Protein AF-A0A8X6MHF0-F1 (afdb_monomer_lite)

pLDDT: mean 84.24, std 14.75, range [38.81, 98.62]

Radius of gyration: 26.61 Å; chains: 1; bounding box: 59×70×70 Å

Secondary structure (DSSP, 8-state):
-EEESS-TT-STT-GGGTTGGG-SB--TT-TT-STTHHHH-BTTBGGGS-TTBTTTTT------SS--S-TT--S------SS--SSSTT--TT-EEEEE-TT--TTT-SEEEEEE----P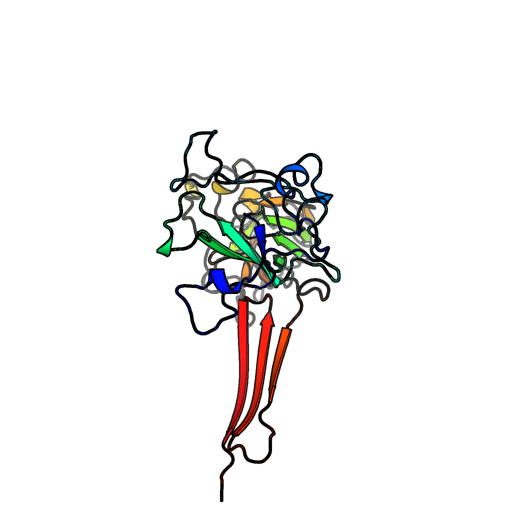PEEEEE---B--TT-----EEEEEEEESSTTSPEEEEEEEE--TTTEEEEEEESS---TTSSSTTSHHHH-SB--TT---GGGPPPTTTS-GGGS-TTBHHHHH---TT-SSEEEEEEEETT--SSSTT--TTSEEEEEESGGG-EEEEEE-EE---TTT---EEEEEE---TT-SEEEEEEEEEETTTEEEEEEEEEE----

Sequence (324 aa):
WDVHDFEPGRDFYNWTKRCESTGDQFNPFGVGAGRQYERHCNPENPLRCAAGDLTGKGSRINISAKKSNDKKIRNKVFYTDVQLPLSGPDKILGKGLVIHDDFAPPHRGDRLACAGIRIRHPVKASVGGWLSGPAIESNVSGVIYFSQESAFDVTEGKVELSGLAGLAGGYHVHNLWVPIDKEFPCTDDSVSGHFNPYHVNVSLGPAPGVGSNDQYEAGDLSGKHGMLDGQDVYRMPDFRDVNLPLHGPHSVVGRSVVVHKKARNFRWTCATIQPDHREDGVRKVIGLASFHKQGIAVEGFIRLVSTNGLSLASKQQITRRNTK

InterPro domains:
  IPR001424 Superoxide dismutase, copper/zinc binding domain [PF00080] (140-266)
  IPR036423 Superoxide dismutase-like, copper/zinc binding domain superfamily [G3DSA:2.60.40.200] (1-125)
  IPR036423 Superoxide dismutase-like, copper/zinc binding domain superfamily [G3DSA:2.60.40.200] (133-285)
  IPR036423 Superoxide dismutase-like, copper/zinc binding domain superfamily [SSF49329] (13-118)
  IPR036423 Superoxide dismutase-like, copper/zinc binding domain superfamily [SSF49329] (136-273)
  IPR053257 Cu-only superoxide dismutase [PTHR20910] (2-277)

Structure (mmCIF, N/CA/C/O backbone):
data_AF-A0A8X6MHF0-F1
#
_entry.id   AF-A0A8X6MHF0-F1
#
loop_
_atom_site.group_PDB
_atom_site.id
_atom_site.type_symbol
_atom_site.label_atom_id
_atom_site.label_alt_id
_atom_site.label_comp_id
_atom_site.label_asym_id
_atom_site.label_entity_id
_atom_site.label_seq_id
_atom_site.pdbx_PDB_ins_code
_atom_site.Cartn_x
_atom_site.Cartn_y
_atom_site.Cartn_z
_atom_site.occupancy
_atom_site.B_iso_or_equiv
_atom_site.auth_seq_id
_atom_site.auth_comp_id
_atom_site.auth_asym_id
_atom_site.auth_atom_id
_atom_site.pdbx_PDB_model_num
ATOM 1 N N . TRP A 1 1 ? 19.798 1.110 -19.395 1.00 92.38 1 TRP A N 1
ATOM 2 C CA . TRP A 1 1 ? 18.536 0.524 -18.913 1.00 92.38 1 TRP A CA 1
ATOM 3 C C . TRP A 1 1 ? 17.455 0.784 -19.941 1.00 92.38 1 TRP A C 1
ATOM 5 O O . TRP A 1 1 ? 17.412 1.875 -20.509 1.00 92.38 1 TRP A O 1
ATOM 15 N N . ASP A 1 2 ? 16.659 -0.237 -20.222 1.00 93.81 2 ASP A N 1
ATOM 16 C CA . ASP A 1 2 ? 15.710 -0.283 -21.333 1.00 93.81 2 ASP A CA 1
ATOM 17 C C . ASP A 1 2 ? 14.659 -1.393 -21.152 1.00 93.81 2 ASP A C 1
ATOM 19 O O . ASP A 1 2 ? 14.770 -2.267 -20.289 1.00 93.81 2 ASP A O 1
ATOM 23 N N . VAL A 1 3 ? 13.595 -1.327 -21.951 1.00 95.94 3 VAL A N 1
ATOM 24 C CA . VAL A 1 3 ? 12.547 -2.350 -22.035 1.00 95.94 3 VAL A CA 1
ATOM 25 C C . VAL A 1 3 ? 12.830 -3.272 -23.215 1.00 95.94 3 VAL A C 1
ATOM 27 O O . VAL A 1 3 ? 13.130 -2.815 -24.314 1.00 95.94 3 VAL A O 1
ATOM 30 N N . HIS A 1 4 ? 12.680 -4.569 -22.990 1.00 95.56 4 HIS A N 1
ATOM 31 C CA . HIS A 1 4 ? 12.900 -5.658 -23.931 1.00 95.56 4 HIS A CA 1
ATOM 32 C C . HIS A 1 4 ? 11.604 -6.412 -24.230 1.00 95.56 4 HIS A C 1
ATOM 34 O O . HIS A 1 4 ? 10.646 -6.346 -23.464 1.00 95.56 4 HIS A O 1
ATOM 40 N N . ASP A 1 5 ? 11.561 -7.160 -25.327 1.00 94.00 5 ASP A N 1
ATOM 41 C CA . ASP A 1 5 ? 10.312 -7.710 -25.856 1.00 94.00 5 ASP A CA 1
ATOM 42 C C . ASP A 1 5 ? 9.580 -8.728 -24.982 1.00 94.00 5 ASP A C 1
ATOM 44 O O . ASP A 1 5 ? 8.348 -8.810 -25.060 1.00 94.00 5 ASP A O 1
ATOM 48 N N . PHE A 1 6 ? 10.307 -9.473 -24.151 1.00 91.81 6 PHE A N 1
ATOM 49 C CA . PHE A 1 6 ? 9.773 -10.590 -23.376 1.00 91.81 6 PHE A CA 1
ATOM 50 C C . PHE A 1 6 ? 10.083 -10.472 -21.879 1.00 91.81 6 PHE A C 1
ATOM 52 O O . PHE A 1 6 ? 11.080 -9.875 -21.471 1.00 91.81 6 PHE A O 1
ATOM 59 N N . GLU A 1 7 ? 9.238 -11.079 -21.038 1.00 89.62 7 GLU A N 1
ATOM 60 C CA . GLU A 1 7 ? 9.554 -11.257 -19.616 1.00 89.62 7 GLU A CA 1
ATOM 61 C C . GLU A 1 7 ? 10.793 -12.156 -19.419 1.00 89.62 7 GLU A C 1
ATOM 63 O O . GLU A 1 7 ? 10.978 -13.131 -20.154 1.00 89.62 7 GLU A O 1
ATOM 68 N N . PRO A 1 8 ? 11.615 -11.882 -18.390 1.00 87.19 8 PRO A N 1
ATOM 69 C CA . PRO A 1 8 ? 12.784 -12.700 -18.083 1.00 87.19 8 PRO A CA 1
ATOM 70 C C . PRO A 1 8 ? 12.400 -14.104 -17.604 1.00 87.19 8 PRO A C 1
ATOM 72 O O . PRO A 1 8 ? 11.486 -14.268 -16.791 1.00 87.19 8 PRO A O 1
ATOM 75 N N . GLY A 1 9 ? 13.173 -15.110 -18.018 1.00 77.44 9 GLY A N 1
ATOM 76 C CA . GLY A 1 9 ? 12.961 -16.515 -17.648 1.00 77.44 9 GLY A CA 1
ATOM 77 C C . GLY A 1 9 ? 11.901 -17.235 -18.486 1.00 77.44 9 GLY A C 1
ATOM 78 O O . GLY A 1 9 ? 11.334 -18.229 -18.034 1.00 77.44 9 GLY A O 1
ATOM 79 N N . ARG A 1 10 ? 11.614 -16.741 -19.698 1.00 71.44 10 ARG A N 1
ATOM 80 C CA . ARG A 1 10 ? 10.779 -17.454 -20.681 1.00 71.44 10 ARG A CA 1
ATOM 81 C C . ARG A 1 10 ? 11.450 -18.746 -21.165 1.00 71.44 10 ARG A C 1
ATOM 83 O O . ARG A 1 10 ? 10.768 -19.699 -21.539 1.00 71.44 10 ARG A O 1
ATOM 90 N N . ASP A 1 11 ? 12.777 -18.788 -21.126 1.00 64.94 11 ASP A N 1
ATOM 91 C CA . ASP A 1 11 ? 13.595 -19.972 -21.340 1.00 64.94 11 ASP A CA 1
ATOM 92 C C . ASP A 1 11 ? 13.708 -20.779 -20.038 1.00 64.94 11 ASP A C 1
ATOM 94 O O . ASP A 1 11 ? 14.582 -20.582 -19.200 1.00 64.94 11 ASP A O 1
ATOM 98 N N . PHE A 1 12 ? 12.803 -21.737 -19.863 1.00 56.62 12 PHE A N 1
ATOM 99 C CA . PHE A 1 12 ? 12.678 -22.550 -18.644 1.00 56.62 12 PHE A CA 1
ATOM 100 C C . PHE A 1 12 ? 13.956 -23.319 -18.219 1.00 56.62 12 PHE A C 1
ATOM 102 O O . PHE A 1 12 ? 13.981 -23.918 -17.146 1.00 56.62 12 PHE A O 1
ATOM 109 N N . TYR A 1 13 ? 15.009 -23.327 -19.045 1.00 56.25 13 TYR A N 1
ATOM 110 C CA . TYR A 1 13 ? 16.169 -24.212 -18.932 1.00 56.25 13 TYR A CA 1
ATOM 111 C C . TYR A 1 13 ? 17.486 -23.523 -18.552 1.00 56.25 13 TYR A C 1
ATOM 113 O O . TYR A 1 13 ? 18.465 -24.228 -18.312 1.00 56.25 13 TYR A O 1
ATOM 121 N N . ASN A 1 14 ? 17.546 -22.186 -18.465 1.00 66.75 14 ASN A N 1
ATOM 122 C CA . ASN A 1 14 ? 18.810 -21.498 -18.196 1.00 66.75 14 ASN A CA 1
ATOM 123 C C . ASN A 1 14 ? 18.719 -20.409 -17.115 1.00 66.75 14 ASN A C 1
ATOM 125 O O . ASN A 1 14 ? 18.606 -19.214 -17.382 1.00 66.75 14 ASN A O 1
ATOM 129 N N . TRP A 1 15 ? 18.837 -20.827 -15.855 1.00 61.91 15 TRP A N 1
ATOM 130 C CA . TRP A 1 15 ? 18.819 -19.913 -14.710 1.00 61.91 15 TRP A CA 1
ATOM 131 C C . TRP A 1 15 ? 20.044 -18.984 -14.644 1.00 61.91 15 TRP A C 1
ATOM 133 O O . TRP A 1 15 ? 19.945 -17.922 -14.029 1.00 61.91 15 TRP A O 1
ATOM 143 N N . THR A 1 16 ? 21.167 -19.329 -15.290 1.00 69.38 16 THR A N 1
ATOM 144 C CA . THR A 1 16 ? 22.367 -18.473 -15.336 1.00 69.38 16 THR A CA 1
ATOM 145 C C . THR A 1 16 ? 22.278 -17.382 -16.405 1.00 69.38 16 THR A C 1
ATOM 147 O O . THR A 1 16 ? 22.936 -16.356 -16.267 1.00 69.38 16 THR A O 1
ATOM 150 N N . LYS A 1 17 ? 21.420 -17.548 -17.422 1.00 76.19 17 LYS A N 1
ATOM 151 C CA . LYS A 1 17 ? 21.207 -16.587 -18.524 1.00 76.19 17 LYS A CA 1
ATOM 152 C C . LYS A 1 17 ? 19.790 -16.008 -18.557 1.00 76.19 17 LYS A C 1
ATOM 154 O O . LYS A 1 17 ? 19.284 -15.595 -19.594 1.00 76.19 17 LYS A O 1
ATOM 159 N N . ARG A 1 18 ? 19.159 -15.890 -17.387 1.00 81.50 18 ARG A N 1
ATOM 160 C CA . ARG A 1 18 ? 17.766 -15.438 -17.227 1.00 81.50 18 ARG A CA 1
ATOM 161 C C . ARG A 1 18 ? 17.430 -14.109 -17.921 1.00 81.50 18 ARG A C 1
ATOM 163 O O . ARG A 1 18 ? 16.295 -13.920 -18.349 1.00 81.50 18 ARG A O 1
ATOM 170 N N . CYS A 1 19 ? 18.375 -13.172 -17.976 1.00 88.88 19 CYS A N 1
ATOM 171 C CA . CYS A 1 19 ? 18.159 -11.874 -18.618 1.00 88.88 19 CYS A CA 1
ATOM 172 C C . CYS A 1 19 ? 18.388 -11.893 -20.129 1.00 88.88 19 CYS A C 1
ATOM 174 O O . CYS A 1 19 ? 17.997 -10.940 -20.790 1.00 88.88 19 CYS A O 1
ATOM 176 N N . GLU A 1 20 ? 18.977 -12.947 -20.697 1.00 87.44 20 GLU A N 1
ATOM 177 C CA . GLU A 1 20 ? 19.108 -13.085 -22.152 1.00 87.44 20 GLU A CA 1
ATOM 178 C C . GLU A 1 20 ? 17.742 -13.365 -22.796 1.00 87.44 20 GLU A C 1
ATOM 180 O O . GLU A 1 20 ? 17.435 -12.831 -23.862 1.00 87.44 20 GLU A O 1
ATOM 185 N N . SER A 1 21 ? 16.861 -14.107 -22.115 1.00 87.81 21 SER A N 1
ATOM 186 C CA . SER A 1 21 ? 15.537 -14.455 -22.648 1.00 87.81 21 SER A CA 1
ATOM 187 C C . SER A 1 21 ? 14.528 -13.322 -22.722 1.00 87.81 21 SER A C 1
ATOM 189 O O . SER A 1 21 ? 13.453 -13.516 -23.293 1.00 87.81 21 SER A O 1
ATOM 191 N N . THR A 1 22 ? 14.866 -12.128 -22.226 1.00 90.88 22 THR A N 1
ATOM 192 C CA . THR A 1 22 ? 14.052 -10.936 -22.487 1.00 90.88 22 THR A CA 1
ATOM 193 C C . THR A 1 22 ? 14.066 -10.543 -23.967 1.00 90.88 22 THR A C 1
ATOM 195 O O . THR A 1 22 ? 13.191 -9.799 -24.397 1.00 90.88 22 THR A O 1
ATOM 198 N N . GLY A 1 23 ? 14.996 -11.085 -24.764 1.00 91.31 23 GLY A N 1
ATOM 199 C CA . GLY A 1 23 ? 15.082 -10.845 -26.204 1.00 91.31 23 GLY A CA 1
ATOM 200 C C . GLY A 1 23 ? 15.716 -9.499 -26.531 1.00 91.31 23 GLY A C 1
ATOM 201 O O . GLY A 1 23 ? 16.556 -9.006 -25.769 1.00 91.31 23 GLY A O 1
ATOM 202 N N . ASP A 1 24 ? 15.322 -8.923 -27.659 1.00 92.50 24 ASP A N 1
ATOM 203 C CA . ASP A 1 24 ? 15.818 -7.635 -28.141 1.00 92.50 24 ASP A CA 1
ATOM 204 C C . ASP A 1 24 ? 15.128 -6.457 -27.445 1.00 92.50 24 ASP A C 1
ATOM 206 O O . ASP A 1 24 ? 14.138 -6.619 -26.722 1.00 92.50 24 ASP A O 1
ATOM 210 N N . GLN A 1 25 ? 15.698 -5.267 -27.626 1.00 92.88 25 GLN A N 1
ATOM 211 C CA . GLN A 1 25 ? 15.119 -4.025 -27.129 1.00 92.88 25 GLN A CA 1
ATOM 212 C C . GLN A 1 25 ? 13.773 -3.766 -27.817 1.00 92.88 25 GLN A C 1
ATOM 214 O O . GLN A 1 25 ? 13.655 -3.859 -29.039 1.00 92.88 25 GLN A O 1
ATOM 219 N N . PHE A 1 26 ? 12.759 -3.404 -27.032 1.00 94.56 26 PHE A N 1
ATOM 220 C CA . PHE A 1 26 ? 11.407 -3.188 -27.526 1.00 94.56 26 PHE A CA 1
ATOM 221 C C . PHE A 1 26 ? 11.367 -2.022 -28.521 1.00 94.56 26 PHE A C 1
ATOM 223 O O . PHE A 1 26 ? 11.564 -0.862 -28.154 1.00 94.56 26 PHE A O 1
ATOM 230 N N . ASN A 1 27 ? 11.087 -2.323 -29.787 1.00 93.00 27 ASN A N 1
ATOM 231 C CA . ASN A 1 27 ? 11.089 -1.329 -30.857 1.00 93.00 27 ASN A CA 1
ATOM 232 C C . ASN A 1 27 ? 9.958 -1.573 -31.875 1.00 93.00 27 ASN A C 1
ATOM 234 O O . ASN A 1 27 ? 10.221 -1.925 -33.026 1.00 93.00 27 ASN A O 1
ATOM 238 N N . PRO A 1 28 ? 8.687 -1.378 -31.477 1.00 92.62 28 PRO A N 1
ATOM 239 C CA . PRO A 1 28 ? 7.532 -1.696 -32.319 1.00 92.62 28 PRO A CA 1
ATOM 240 C C . PRO A 1 28 ? 7.466 -0.834 -33.589 1.00 92.62 28 PRO A C 1
ATOM 242 O O . PRO A 1 28 ? 6.899 -1.252 -34.593 1.00 92.62 28 PRO A O 1
ATOM 245 N N . PHE A 1 29 ? 8.079 0.353 -33.572 1.00 89.31 29 PHE A N 1
ATOM 246 C CA . PHE A 1 29 ? 8.073 1.292 -34.696 1.00 89.31 29 PHE A CA 1
ATOM 247 C C . PHE A 1 29 ? 9.315 1.179 -35.594 1.00 89.31 29 PHE A C 1
ATOM 249 O O . PHE A 1 29 ? 9.465 1.972 -36.522 1.00 89.31 29 PHE A O 1
ATOM 256 N N . GLY A 1 30 ? 10.226 0.237 -35.314 1.00 86.88 30 GLY A N 1
ATOM 257 C CA . GLY A 1 30 ? 11.446 0.041 -36.103 1.00 86.88 30 GLY A CA 1
ATOM 258 C C . GLY A 1 30 ? 12.349 1.278 -36.161 1.00 86.88 30 GLY A C 1
ATOM 259 O O . GLY A 1 30 ? 13.033 1.509 -37.160 1.00 86.88 30 GLY A O 1
ATOM 260 N N . VAL A 1 31 ? 12.338 2.109 -35.114 1.00 84.81 31 VAL A N 1
ATOM 261 C CA . VAL A 1 31 ? 13.122 3.347 -35.077 1.00 84.81 31 VAL A CA 1
ATOM 262 C C . VAL A 1 31 ? 14.602 3.000 -34.964 1.00 84.81 31 VAL A C 1
ATOM 264 O O . VAL A 1 31 ? 14.978 2.164 -34.150 1.00 84.81 31 VAL A O 1
ATOM 267 N N . GLY A 1 32 ? 15.464 3.647 -35.749 1.00 66.44 32 GLY A N 1
ATOM 268 C CA . GLY A 1 32 ? 16.900 3.573 -35.481 1.00 66.44 32 GLY A CA 1
ATOM 269 C C . GLY A 1 32 ? 17.641 2.343 -36.001 1.00 66.44 32 GLY A C 1
ATOM 270 O O . GLY A 1 32 ? 18.767 2.114 -35.579 1.00 66.44 32 GLY A O 1
ATOM 271 N N . ALA A 1 33 ? 17.089 1.594 -36.958 1.00 61.03 33 ALA A N 1
ATOM 272 C CA . ALA A 1 33 ? 17.762 0.453 -37.597 1.00 61.03 33 ALA A CA 1
ATOM 273 C C . ALA A 1 33 ? 18.992 0.823 -38.482 1.00 61.03 33 ALA A C 1
ATOM 275 O O . ALA A 1 33 ? 19.326 0.103 -39.420 1.00 61.03 33 ALA A O 1
ATOM 276 N N . GLY A 1 34 ? 19.671 1.952 -38.229 1.00 64.38 34 GLY A N 1
ATOM 277 C CA . GLY A 1 34 ? 20.770 2.474 -39.051 1.00 64.38 34 GLY A CA 1
ATOM 278 C C . GLY A 1 34 ? 21.906 3.122 -38.249 1.00 64.38 34 GLY A C 1
ATOM 279 O O . GLY A 1 34 ? 21.741 3.501 -37.094 1.00 64.38 34 GLY A O 1
ATOM 280 N N . ARG A 1 35 ? 23.069 3.311 -38.897 1.00 66.25 35 ARG A N 1
ATOM 281 C CA . ARG A 1 35 ? 24.357 3.765 -38.307 1.00 66.25 35 ARG A CA 1
ATOM 282 C C . ARG A 1 35 ? 24.357 5.146 -37.617 1.00 66.25 35 ARG A C 1
ATOM 284 O O . ARG A 1 35 ? 25.404 5.588 -37.165 1.00 66.25 35 ARG A O 1
ATOM 291 N N . GLN A 1 36 ? 23.231 5.858 -37.574 1.00 74.25 36 GLN A N 1
ATOM 292 C CA . GLN A 1 36 ? 23.122 7.205 -36.995 1.00 74.25 36 GLN A CA 1
ATOM 293 C C . GLN A 1 36 ? 22.176 7.277 -35.791 1.00 74.25 36 GLN A C 1
ATOM 295 O O . GLN A 1 36 ? 21.822 8.377 -35.372 1.00 74.25 36 GLN A O 1
ATOM 300 N N . TYR A 1 37 ? 21.756 6.135 -35.242 1.00 82.38 37 TYR A N 1
ATOM 301 C CA . TYR A 1 37 ? 20.829 6.082 -34.113 1.00 82.38 37 TYR A CA 1
ATOM 302 C C . TYR A 1 37 ? 21.247 7.000 -32.956 1.00 82.38 37 TYR A C 1
ATOM 304 O O . TYR A 1 37 ? 20.470 7.852 -32.545 1.00 82.38 37 TYR A O 1
ATOM 312 N N . GLU A 1 38 ? 22.511 6.931 -32.540 1.00 78.69 38 GLU A N 1
ATOM 313 C CA . GLU A 1 38 ? 23.083 7.711 -31.430 1.00 78.69 38 GLU A CA 1
ATOM 314 C C . GLU A 1 38 ? 23.073 9.232 -31.656 1.00 78.69 38 GLU A C 1
ATOM 316 O O . GLU A 1 38 ? 23.166 9.999 -30.703 1.00 78.69 38 GLU A O 1
ATOM 321 N N . ARG A 1 39 ? 22.974 9.696 -32.911 1.00 81.12 39 ARG A N 1
ATOM 322 C CA . ARG A 1 39 ? 22.880 11.133 -33.222 1.00 81.12 39 ARG A CA 1
ATOM 323 C C . ARG A 1 39 ? 21.449 11.649 -33.139 1.00 81.12 39 ARG A C 1
ATOM 325 O O . ARG A 1 39 ? 21.238 12.813 -32.813 1.00 81.12 39 ARG A O 1
ATOM 332 N N . HIS A 1 40 ? 20.483 10.800 -33.480 1.00 84.75 40 HIS A N 1
ATOM 333 C CA . HIS A 1 40 ? 19.076 11.187 -33.595 1.00 84.75 40 HIS A CA 1
ATOM 334 C C . HIS A 1 40 ? 18.274 10.850 -32.342 1.00 84.75 40 HIS A C 1
ATOM 336 O O . HIS A 1 40 ? 17.360 11.595 -32.008 1.00 84.75 40 HIS A O 1
ATOM 342 N N . CYS A 1 41 ? 18.621 9.766 -31.650 1.00 89.00 41 CYS A N 1
ATOM 343 C CA . CYS A 1 41 ? 18.061 9.414 -30.356 1.00 89.00 41 CYS A CA 1
ATOM 344 C C . CYS A 1 41 ? 18.785 10.193 -29.255 1.00 89.00 41 CYS A C 1
ATOM 346 O O . CYS A 1 41 ? 19.954 9.945 -28.964 1.00 89.00 41 CYS A O 1
ATOM 348 N N . ASN A 1 42 ? 18.087 11.158 -28.665 1.00 88.06 42 ASN A N 1
ATOM 349 C CA . ASN A 1 42 ? 18.575 11.946 -27.543 1.00 88.06 42 ASN A CA 1
ATOM 350 C C . ASN A 1 42 ? 17.387 12.468 -26.710 1.00 88.06 42 ASN A C 1
ATOM 352 O O . ASN A 1 42 ? 16.241 12.382 -27.166 1.00 88.06 42 ASN A O 1
ATOM 356 N N . PRO A 1 43 ? 17.629 13.040 -25.516 1.00 88.62 43 PRO A N 1
ATOM 357 C CA . PRO A 1 43 ? 16.552 13.505 -24.640 1.00 88.62 43 PRO A CA 1
ATOM 358 C C . PRO A 1 43 ? 15.690 14.637 -25.212 1.00 88.62 43 PRO A C 1
ATOM 360 O O . PRO A 1 43 ? 14.545 14.798 -24.797 1.00 88.62 43 PRO A O 1
ATOM 363 N N . GLU A 1 44 ? 16.207 15.412 -26.168 1.00 89.06 44 GLU A N 1
ATOM 364 C CA . GLU A 1 44 ? 15.449 16.466 -26.857 1.00 89.06 44 GLU A CA 1
ATOM 365 C C . GLU A 1 44 ? 14.571 15.897 -27.984 1.00 89.06 44 GLU A C 1
ATOM 367 O O . GLU A 1 44 ? 13.591 16.520 -28.391 1.00 89.06 44 GLU A O 1
ATOM 372 N N . ASN A 1 45 ? 14.890 14.694 -28.471 1.00 88.25 45 ASN A N 1
ATOM 373 C CA . ASN A 1 45 ? 14.183 14.017 -29.551 1.00 88.25 45 ASN A CA 1
ATOM 374 C C . ASN A 1 45 ? 13.862 12.543 -29.220 1.00 88.25 45 ASN A C 1
ATOM 376 O O . ASN A 1 45 ? 14.288 11.626 -29.933 1.00 88.25 45 ASN A O 1
ATOM 380 N N . PRO A 1 46 ? 13.077 12.282 -28.158 1.00 88.5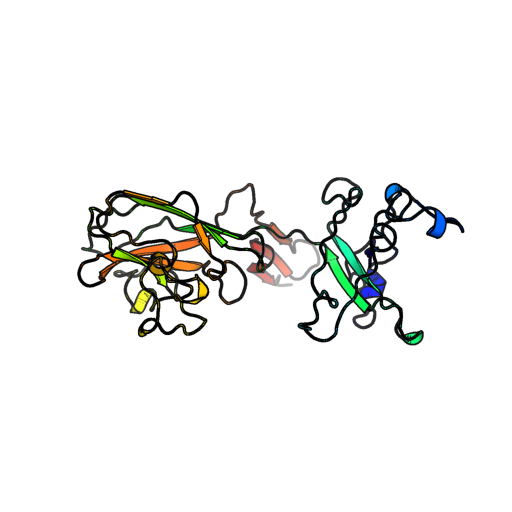6 46 PRO A N 1
ATOM 381 C CA . PRO A 1 46 ? 12.841 10.927 -27.660 1.00 88.56 46 PRO A CA 1
ATOM 382 C C . PRO A 1 46 ? 12.058 10.040 -28.641 1.00 88.56 46 PRO A C 1
ATOM 384 O O . PRO A 1 46 ? 12.186 8.821 -28.602 1.00 88.56 46 PRO A O 1
ATOM 387 N N . LEU A 1 47 ? 11.291 10.631 -29.566 1.00 88.69 47 LEU A N 1
ATOM 388 C CA . LEU A 1 47 ? 10.529 9.898 -30.589 1.00 88.69 47 LEU A CA 1
ATOM 389 C C . LEU A 1 47 ? 11.416 9.271 -31.681 1.00 88.69 47 LEU A C 1
ATOM 391 O O . LEU A 1 47 ? 10.941 8.463 -32.479 1.00 88.69 47 LEU A O 1
ATOM 395 N N . ARG A 1 48 ? 12.699 9.654 -31.748 1.00 89.31 48 ARG A N 1
ATOM 396 C CA . ARG A 1 48 ? 13.716 9.031 -32.614 1.00 89.31 48 ARG A CA 1
ATOM 397 C C . ARG A 1 48 ? 14.487 7.908 -31.916 1.00 89.31 48 ARG A C 1
ATOM 399 O O . ARG A 1 48 ? 15.365 7.313 -32.539 1.00 89.31 48 ARG A O 1
ATOM 406 N N . CYS A 1 49 ? 14.154 7.603 -30.668 1.00 90.31 49 CYS A N 1
ATOM 407 C CA . CYS A 1 49 ? 14.662 6.441 -29.957 1.00 90.31 49 CYS A CA 1
ATOM 408 C C . CYS A 1 49 ? 13.749 5.230 -30.167 1.00 90.31 49 CYS A C 1
ATOM 410 O O . CYS A 1 49 ? 12.551 5.372 -30.425 1.00 90.31 49 CYS A O 1
ATOM 412 N N . ALA A 1 50 ? 14.300 4.026 -30.017 1.00 91.50 50 ALA A N 1
ATOM 413 C CA . ALA A 1 50 ? 13.478 2.836 -29.848 1.00 91.50 50 ALA A CA 1
ATOM 414 C C . ALA A 1 50 ? 12.550 3.027 -28.638 1.00 91.50 50 ALA A C 1
ATOM 416 O O . ALA A 1 50 ? 12.935 3.633 -27.635 1.00 91.50 50 ALA A O 1
ATOM 417 N N . ALA A 1 51 ? 11.323 2.504 -28.711 1.00 92.44 51 ALA A N 1
ATOM 418 C CA . ALA A 1 51 ? 10.332 2.717 -27.655 1.00 92.44 51 ALA A CA 1
ATOM 419 C C . ALA A 1 51 ? 10.835 2.236 -26.283 1.00 92.44 51 ALA A C 1
ATOM 421 O O . ALA A 1 51 ? 10.564 2.878 -25.275 1.00 92.44 51 ALA A O 1
ATOM 422 N N . GLY A 1 52 ? 11.605 1.151 -26.243 1.00 93.44 52 GLY A N 1
ATOM 423 C CA . GLY A 1 52 ? 12.205 0.616 -25.031 1.00 93.44 52 GLY A CA 1
ATOM 424 C C . GLY A 1 52 ? 13.474 1.323 -24.560 1.00 93.44 52 GLY A C 1
ATOM 425 O O . GLY A 1 52 ? 13.884 1.054 -23.439 1.00 93.44 52 GLY A O 1
ATOM 426 N N . ASP A 1 53 ? 14.103 2.206 -25.341 1.00 92.81 53 ASP A N 1
ATOM 427 C CA . ASP A 1 53 ? 15.386 2.817 -24.971 1.00 92.81 53 ASP A CA 1
ATOM 428 C C . ASP A 1 53 ? 15.215 3.980 -23.985 1.00 92.81 53 ASP A C 1
ATOM 430 O O . ASP A 1 53 ? 14.991 5.128 -24.363 1.00 92.81 53 ASP A O 1
ATOM 434 N N . LEU A 1 54 ? 15.352 3.691 -22.694 1.00 92.81 54 LEU A N 1
ATOM 435 C CA . LEU A 1 54 ? 15.173 4.685 -21.627 1.00 92.81 54 LEU A CA 1
ATOM 436 C C . LEU A 1 54 ? 16.452 5.468 -21.341 1.00 92.81 54 LEU A C 1
ATOM 438 O O . LEU A 1 54 ? 16.425 6.527 -20.714 1.00 92.81 54 LEU A O 1
ATOM 442 N N . THR A 1 55 ? 17.586 4.952 -21.808 1.00 90.62 55 THR A N 1
ATOM 443 C CA . THR A 1 55 ? 18.887 5.590 -21.613 1.00 90.62 55 THR A CA 1
ATOM 444 C C . THR A 1 55 ? 19.113 6.672 -22.656 1.00 90.62 55 THR A C 1
ATOM 446 O O . THR A 1 55 ? 19.539 7.764 -22.292 1.00 90.62 55 THR A O 1
ATOM 449 N N . GLY A 1 56 ? 18.777 6.395 -23.918 1.00 89.31 56 GLY A N 1
ATOM 450 C CA . GLY A 1 56 ? 18.861 7.353 -25.017 1.00 89.31 56 GLY A CA 1
ATOM 451 C C . GLY A 1 56 ? 17.843 8.490 -24.900 1.00 89.31 56 GLY A C 1
ATOM 452 O O . GLY A 1 56 ? 18.195 9.655 -25.075 1.00 89.31 56 GLY A O 1
ATOM 453 N N . LYS A 1 57 ? 16.596 8.177 -24.521 1.00 90.50 57 LYS A N 1
ATOM 454 C CA . LYS A 1 57 ? 15.550 9.190 -24.276 1.00 90.50 57 LYS A CA 1
ATOM 455 C C . LYS A 1 57 ? 15.743 9.978 -22.982 1.00 90.50 57 LYS A C 1
ATOM 457 O O . LYS A 1 57 ? 15.143 11.033 -22.804 1.00 90.50 57 LYS A O 1
ATOM 462 N N . GLY A 1 58 ? 16.467 9.410 -22.027 1.00 88.44 58 GLY A N 1
ATOM 463 C CA . GLY A 1 58 ? 16.593 9.939 -20.679 1.00 88.44 58 GLY A CA 1
ATOM 464 C C . GLY A 1 58 ? 18.048 10.089 -20.288 1.00 88.44 58 GLY A C 1
ATOM 465 O O . GLY A 1 58 ? 18.797 10.880 -20.853 1.00 88.44 58 GLY A O 1
ATOM 466 N N . SER A 1 59 ? 18.441 9.351 -19.260 1.00 87.31 59 SER A N 1
ATOM 467 C CA . SER A 1 59 ? 19.815 9.349 -18.785 1.00 87.31 59 SER A CA 1
ATOM 468 C C . SER A 1 59 ? 20.219 7.975 -18.273 1.00 87.31 59 SER A C 1
ATOM 470 O O . SER A 1 59 ? 19.391 7.107 -17.968 1.00 87.31 59 SER A O 1
ATOM 472 N N . ARG A 1 60 ? 21.536 7.780 -18.180 1.00 87.88 60 ARG A N 1
ATOM 473 C CA . ARG A 1 60 ? 22.122 6.628 -17.495 1.00 87.88 60 ARG A CA 1
ATOM 474 C C . ARG A 1 60 ? 21.791 6.695 -16.006 1.00 87.88 60 ARG A C 1
ATOM 476 O O . ARG A 1 60 ? 21.796 7.766 -15.400 1.00 87.88 60 ARG A O 1
ATOM 483 N N . ILE A 1 61 ? 21.528 5.532 -15.420 1.00 87.06 61 ILE A N 1
ATOM 484 C CA . ILE A 1 61 ? 21.246 5.399 -13.991 1.00 87.06 61 ILE A CA 1
ATOM 485 C C . ILE A 1 61 ? 22.522 5.015 -13.247 1.00 87.06 61 ILE A C 1
ATOM 487 O O . ILE A 1 61 ? 23.188 4.047 -13.600 1.00 87.06 61 ILE A O 1
ATOM 491 N N . ASN A 1 62 ? 22.849 5.764 -12.196 1.00 83.06 62 ASN A N 1
ATOM 492 C CA . ASN A 1 62 ? 23.985 5.458 -11.331 1.00 83.06 62 ASN A CA 1
ATOM 493 C C . ASN A 1 62 ? 23.510 4.598 -10.160 1.00 83.06 62 ASN A C 1
ATOM 495 O O . ASN A 1 62 ? 22.766 5.071 -9.302 1.00 83.06 62 ASN A O 1
ATOM 499 N N . ILE A 1 63 ? 23.951 3.343 -10.117 1.00 78.00 63 ILE A N 1
ATOM 500 C CA . ILE A 1 63 ? 23.569 2.379 -9.082 1.00 78.00 63 ILE A CA 1
ATOM 501 C C . ILE A 1 63 ? 24.735 2.225 -8.107 1.00 78.00 63 ILE A C 1
ATOM 503 O O . ILE A 1 63 ? 25.827 1.823 -8.496 1.00 78.00 63 ILE A O 1
ATOM 507 N N . SER A 1 64 ? 24.513 2.534 -6.828 1.00 75.00 64 SER A N 1
ATOM 508 C CA . SER A 1 64 ? 25.513 2.322 -5.776 1.00 75.00 64 SER A CA 1
ATOM 509 C C . SER A 1 64 ? 25.254 1.038 -5.000 1.00 75.00 64 SER A C 1
ATOM 511 O O . SER A 1 64 ? 24.121 0.742 -4.623 1.00 75.00 64 SER A O 1
ATOM 513 N N . ALA A 1 65 ? 26.334 0.324 -4.673 1.00 68.81 65 ALA A N 1
ATOM 514 C CA . ALA A 1 65 ? 26.307 -0.886 -3.851 1.00 68.81 65 ALA A CA 1
ATOM 515 C C . ALA A 1 65 ? 25.850 -0.640 -2.399 1.00 68.81 65 ALA A C 1
ATOM 517 O O . ALA A 1 65 ? 25.426 -1.571 -1.718 1.00 68.81 65 ALA A O 1
ATOM 518 N N . LYS A 1 66 ? 25.936 0.602 -1.900 1.00 66.31 66 LYS A N 1
ATOM 519 C CA . LYS A 1 66 ? 25.473 0.981 -0.555 1.00 66.31 66 LYS A CA 1
ATOM 520 C C . LYS A 1 66 ? 24.501 2.152 -0.619 1.00 66.31 66 LYS A C 1
ATOM 522 O O . LYS A 1 66 ? 24.605 3.023 -1.488 1.00 66.31 66 LYS A O 1
ATOM 527 N N . LYS A 1 67 ? 23.568 2.197 0.336 1.00 59.41 67 LYS A N 1
ATOM 528 C CA . LYS A 1 67 ? 22.736 3.378 0.591 1.00 59.41 67 LYS A CA 1
ATOM 529 C C . LYS A 1 67 ? 23.671 4.485 1.081 1.00 59.41 67 LYS A C 1
ATOM 531 O O . LYS A 1 67 ? 24.117 4.456 2.221 1.00 59.41 67 LYS A O 1
ATOM 536 N N . 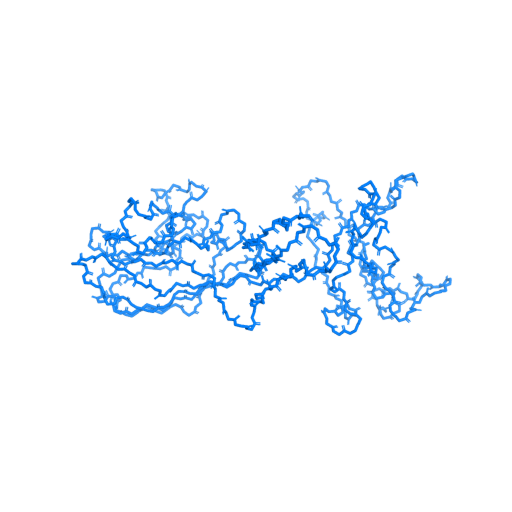SER A 1 68 ? 24.062 5.373 0.173 1.00 57.03 68 SER A N 1
ATOM 537 C CA . SER A 1 68 ? 24.974 6.472 0.475 1.00 57.03 68 SER A CA 1
ATOM 538 C C . SER A 1 68 ? 24.180 7.675 0.976 1.00 57.03 68 SER A C 1
ATOM 540 O O . SER A 1 68 ? 23.119 7.981 0.435 1.00 57.03 68 SER A O 1
ATOM 542 N N . ASN A 1 69 ? 24.704 8.364 1.992 1.00 59.12 69 ASN A N 1
ATOM 543 C CA . ASN A 1 69 ? 24.198 9.674 2.418 1.00 59.12 69 ASN A CA 1
ATOM 544 C C . ASN A 1 69 ? 24.679 10.805 1.488 1.00 59.12 69 ASN A C 1
ATOM 546 O O . ASN A 1 69 ? 24.280 11.958 1.658 1.00 59.12 69 ASN A O 1
ATOM 550 N N . ASP A 1 70 ? 25.535 10.491 0.510 1.00 64.94 70 ASP A N 1
ATOM 551 C CA . ASP A 1 70 ? 25.953 11.437 -0.516 1.00 64.94 70 ASP A CA 1
ATOM 552 C C . ASP A 1 70 ? 24.782 11.746 -1.459 1.00 64.94 70 ASP A C 1
ATOM 554 O O . ASP A 1 70 ? 24.306 10.882 -2.198 1.00 64.94 70 ASP A O 1
ATOM 558 N N . LYS A 1 71 ? 24.350 13.013 -1.474 1.00 59.91 71 LYS A N 1
ATOM 559 C CA . LYS A 1 71 ? 23.271 13.523 -2.337 1.00 59.91 71 LYS A CA 1
ATOM 560 C C . LYS A 1 71 ? 23.541 13.314 -3.836 1.00 59.91 71 LYS A C 1
ATOM 562 O O . LYS A 1 71 ? 22.600 13.402 -4.630 1.00 59.91 71 LYS A O 1
ATOM 567 N N . LYS A 1 72 ? 24.795 13.061 -4.234 1.00 60.69 72 LYS A N 1
ATOM 568 C CA . LYS A 1 72 ? 25.189 12.765 -5.621 1.00 60.69 72 LYS A CA 1
ATOM 569 C C . LYS A 1 72 ? 24.886 11.324 -6.043 1.00 60.69 72 LYS A C 1
ATOM 571 O O . LYS A 1 72 ? 24.737 11.068 -7.234 1.00 60.69 72 LYS A O 1
ATOM 576 N N . ILE A 1 73 ? 24.747 10.396 -5.095 1.00 62.44 73 ILE A N 1
ATOM 577 C CA . ILE A 1 73 ? 24.463 8.982 -5.357 1.00 62.44 73 ILE A CA 1
ATOM 578 C C . ILE A 1 73 ? 22.973 8.728 -5.109 1.00 62.44 73 ILE A C 1
ATOM 580 O O . ILE A 1 73 ? 22.520 8.580 -3.974 1.00 62.44 73 ILE A O 1
ATOM 584 N N . ARG A 1 74 ? 22.183 8.696 -6.187 1.00 62.41 74 ARG A N 1
ATOM 585 C CA . ARG A 1 74 ? 20.728 8.518 -6.111 1.00 62.41 74 ARG A CA 1
ATOM 586 C C . ARG A 1 74 ? 20.335 7.072 -6.403 1.00 62.41 74 ARG A C 1
ATOM 588 O O . ARG A 1 74 ? 20.262 6.669 -7.553 1.00 62.41 74 ARG A O 1
ATOM 595 N N . ASN A 1 75 ? 19.958 6.331 -5.361 1.00 66.56 75 ASN A N 1
ATOM 596 C CA . ASN A 1 75 ? 19.360 4.992 -5.501 1.00 66.56 75 ASN A CA 1
ATOM 597 C C . ASN A 1 75 ? 17.861 5.030 -5.868 1.00 66.56 75 ASN A C 1
ATOM 599 O O . ASN A 1 75 ? 17.216 3.989 -5.953 1.00 66.56 75 ASN A O 1
ATOM 603 N N . LYS A 1 76 ? 17.285 6.227 -6.030 1.00 73.88 76 LYS A N 1
ATOM 604 C CA . LYS A 1 76 ? 15.909 6.449 -6.481 1.00 73.88 76 LYS A CA 1
ATOM 605 C C . LYS A 1 76 ? 15.950 7.359 -7.701 1.00 73.88 76 LYS A C 1
ATOM 607 O O . LYS A 1 76 ? 16.526 8.445 -7.631 1.00 73.88 76 LYS A O 1
ATOM 612 N N . VAL A 1 77 ? 15.336 6.914 -8.789 1.00 77.12 77 VAL A N 1
ATOM 613 C CA . VAL A 1 77 ? 15.272 7.644 -10.056 1.00 77.12 77 VAL A CA 1
ATOM 614 C C . VAL A 1 77 ? 13.805 7.867 -10.393 1.00 77.12 77 VAL A C 1
ATOM 616 O O . VAL A 1 77 ? 12.997 6.951 -10.270 1.00 77.12 77 VAL A O 1
ATOM 619 N N . PHE A 1 78 ? 13.473 9.093 -10.783 1.00 81.38 78 PHE A N 1
ATOM 620 C CA . PHE A 1 78 ? 12.166 9.452 -11.317 1.00 81.38 78 PHE A CA 1
ATOM 621 C C . PHE A 1 78 ? 12.340 9.758 -12.802 1.00 81.38 78 PHE A C 1
ATOM 623 O O . PHE A 1 78 ? 13.232 10.528 -13.164 1.00 81.38 78 PHE A O 1
ATOM 630 N N . TYR A 1 79 ? 11.527 9.129 -13.643 1.00 85.19 79 TYR A N 1
ATOM 631 C CA . TYR A 1 79 ? 11.592 9.260 -15.093 1.00 85.19 79 TYR A CA 1
ATOM 632 C C . TYR A 1 79 ? 10.180 9.254 -15.674 1.00 85.19 79 TYR A C 1
ATOM 634 O O . TYR A 1 79 ? 9.348 8.447 -15.258 1.00 85.19 79 TYR A O 1
ATOM 642 N N . THR A 1 80 ? 9.936 10.137 -16.640 1.00 87.31 80 THR A N 1
ATOM 643 C CA . THR A 1 80 ? 8.663 10.251 -17.354 1.00 87.31 80 THR A CA 1
ATOM 644 C C . THR A 1 80 ? 8.929 10.061 -18.840 1.00 87.31 80 THR A C 1
ATOM 646 O O . THR A 1 80 ? 9.811 10.714 -19.393 1.00 87.31 80 THR A O 1
ATOM 649 N N . ASP A 1 81 ? 8.153 9.192 -19.481 1.00 88.75 81 ASP A N 1
ATOM 650 C CA . ASP A 1 81 ? 8.252 8.878 -20.908 1.00 88.75 81 ASP A CA 1
ATOM 651 C C . ASP A 1 81 ? 6.888 9.079 -21.578 1.00 88.75 81 ASP A C 1
ATOM 653 O O . ASP A 1 81 ? 5.847 8.825 -20.970 1.00 88.75 81 ASP A O 1
ATOM 657 N N . VAL A 1 82 ? 6.893 9.534 -22.830 1.00 85.62 82 VAL A N 1
ATOM 658 C CA . VAL A 1 82 ? 5.677 9.806 -23.619 1.00 85.62 82 VAL A CA 1
ATOM 659 C C . VAL A 1 82 ? 5.301 8.670 -24.584 1.00 85.62 82 VAL A C 1
ATOM 661 O O . VAL A 1 82 ? 4.217 8.677 -25.155 1.00 85.62 82 VAL A O 1
ATOM 664 N N . GLN A 1 83 ? 6.180 7.686 -24.770 1.00 86.50 83 GLN A N 1
ATOM 665 C CA . GLN A 1 83 ? 6.127 6.608 -25.761 1.00 86.50 83 GLN A CA 1
ATOM 666 C C . GLN A 1 83 ? 6.395 5.225 -25.124 1.00 86.50 83 GLN A C 1
ATOM 668 O O . GLN A 1 83 ? 7.027 4.350 -25.718 1.00 86.50 83 GLN A O 1
ATOM 673 N N . LEU A 1 84 ? 5.890 5.021 -23.906 1.00 89.69 84 LEU A N 1
ATOM 674 C CA . LEU A 1 84 ? 5.889 3.747 -23.180 1.00 89.69 84 LEU A CA 1
ATOM 675 C C . LEU A 1 84 ? 4.485 3.452 -22.641 1.00 89.69 84 LEU A C 1
ATOM 677 O O . LEU A 1 84 ? 4.227 3.585 -21.440 1.00 89.69 84 LEU A O 1
ATOM 681 N N . PRO A 1 85 ? 3.530 3.093 -23.511 1.00 90.62 85 PRO A N 1
ATOM 682 C CA . PRO A 1 85 ? 2.161 2.904 -23.074 1.00 90.62 85 PRO A CA 1
ATOM 683 C C . PRO A 1 85 ? 2.033 1.658 -22.186 1.00 90.62 85 PRO A C 1
ATOM 685 O O . PRO A 1 85 ? 2.617 0.603 -22.441 1.00 90.62 85 PRO A O 1
ATOM 688 N N . LEU A 1 86 ? 1.209 1.758 -21.143 1.00 89.00 86 LEU A N 1
ATOM 689 C CA . LEU A 1 86 ? 0.816 0.617 -20.308 1.00 89.00 86 LEU A CA 1
ATOM 690 C C . LEU A 1 86 ? -0.428 -0.106 -20.859 1.00 89.00 86 LEU A C 1
ATOM 692 O O . LEU A 1 86 ? -0.854 -1.114 -20.307 1.00 89.00 86 LEU A O 1
ATOM 696 N N . SER A 1 87 ? -1.016 0.372 -21.955 1.00 87.31 87 SER A N 1
ATOM 697 C CA . SER A 1 87 ? -2.230 -0.175 -22.571 1.00 87.31 87 SER A CA 1
ATOM 698 C C . SER A 1 87 ? -2.151 -0.120 -24.103 1.00 87.31 87 SER A C 1
ATOM 700 O O . SER A 1 87 ? -1.222 0.450 -24.666 1.00 87.31 87 SER A O 1
ATOM 702 N N . GLY A 1 88 ? -3.102 -0.759 -24.789 1.00 89.31 88 GLY A N 1
ATOM 703 C CA . GLY A 1 88 ? -3.101 -0.848 -26.253 1.00 89.31 88 GLY A CA 1
ATOM 704 C C . GLY A 1 88 ? -2.214 -1.974 -26.819 1.00 89.31 88 GLY A C 1
ATOM 705 O O . GLY A 1 88 ? -1.762 -2.842 -26.062 1.00 89.31 88 GLY A O 1
ATOM 706 N N . PRO A 1 89 ? -2.026 -2.008 -28.152 1.00 88.56 89 PRO A N 1
ATOM 707 C CA . PRO A 1 89 ? -1.277 -3.065 -28.839 1.00 88.56 89 PRO A CA 1
ATOM 708 C C . PRO A 1 89 ? 0.223 -3.047 -28.505 1.00 88.56 89 PRO A C 1
ATOM 710 O O . PRO A 1 89 ? 0.795 -4.106 -28.263 1.00 88.56 89 PRO A O 1
ATOM 713 N N . ASP A 1 90 ? 0.822 -1.861 -28.372 1.00 90.88 90 ASP A N 1
ATOM 714 C CA . ASP A 1 90 ? 2.261 -1.671 -28.116 1.00 90.88 90 ASP A CA 1
ATOM 715 C C . ASP A 1 90 ? 2.599 -1.527 -26.624 1.00 90.88 90 ASP A C 1
ATOM 717 O O . ASP A 1 90 ? 3.571 -0.874 -26.240 1.00 90.88 90 ASP A O 1
ATOM 721 N N . LYS A 1 91 ? 1.774 -2.108 -25.749 1.00 92.00 91 LYS A N 1
ATOM 722 C CA . LYS A 1 91 ? 1.954 -1.992 -24.299 1.00 92.00 91 LYS A CA 1
ATOM 723 C C . LYS A 1 91 ? 3.244 -2.659 -23.815 1.00 92.00 91 LYS A C 1
ATOM 725 O O . LYS A 1 91 ? 3.628 -3.729 -24.290 1.00 92.00 91 LYS A O 1
ATOM 730 N N . ILE A 1 92 ? 3.835 -2.096 -22.763 1.00 94.12 92 ILE A N 1
ATOM 731 C CA . ILE A 1 92 ? 5.005 -2.685 -22.087 1.00 94.12 92 ILE A CA 1
ATOM 732 C C . ILE A 1 92 ? 4.657 -3.636 -20.935 1.00 94.12 92 ILE A C 1
ATOM 734 O O . ILE A 1 92 ? 5.536 -4.248 -20.334 1.00 94.12 92 ILE A O 1
ATOM 738 N N . LEU A 1 93 ? 3.375 -3.792 -20.604 1.00 91.00 93 LEU A N 1
ATOM 739 C CA . LEU A 1 93 ? 2.949 -4.804 -19.638 1.00 91.00 93 LEU A CA 1
ATOM 740 C C . LEU A 1 93 ? 3.211 -6.213 -20.190 1.00 91.00 93 LEU A C 1
ATOM 742 O O . LEU A 1 93 ? 2.757 -6.539 -21.287 1.00 91.00 93 LEU A O 1
ATOM 746 N N . GLY A 1 94 ? 3.892 -7.055 -19.410 1.00 88.94 94 GLY A N 1
ATOM 747 C CA . GLY A 1 94 ? 4.341 -8.387 -19.836 1.00 88.94 94 GLY A CA 1
ATOM 748 C C . GLY A 1 94 ? 5.663 -8.382 -20.613 1.00 88.94 94 GLY A C 1
ATOM 749 O O . GLY A 1 94 ? 5.999 -9.377 -21.254 1.00 88.94 94 GLY A O 1
ATOM 750 N N . LYS A 1 95 ? 6.403 -7.270 -20.575 1.00 93.44 95 LYS A N 1
ATOM 751 C CA . LYS A 1 95 ? 7.757 -7.132 -21.128 1.00 93.44 95 LYS A CA 1
ATOM 752 C C . LYS A 1 95 ? 8.816 -7.138 -20.026 1.00 93.44 95 LYS A C 1
ATOM 754 O O . LYS A 1 95 ? 8.486 -7.088 -18.839 1.00 93.44 95 LYS A O 1
ATOM 759 N N . GLY A 1 96 ? 10.088 -7.225 -20.398 1.00 94.06 96 GLY A N 1
ATOM 760 C CA . GLY A 1 96 ? 11.210 -7.222 -19.457 1.00 94.06 96 GLY A CA 1
ATOM 761 C C . GLY A 1 96 ? 11.861 -5.847 -19.356 1.00 94.06 96 GLY A C 1
ATOM 762 O O . GLY A 1 96 ? 12.214 -5.273 -20.373 1.00 94.06 96 GLY A O 1
ATOM 763 N N . LEU A 1 97 ? 12.062 -5.322 -18.151 1.00 94.50 97 LEU A N 1
ATOM 764 C CA . LEU A 1 97 ? 12.958 -4.190 -17.908 1.00 94.50 97 LEU A CA 1
ATOM 765 C C . LEU A 1 97 ? 14.363 -4.731 -17.641 1.00 94.50 97 LEU A C 1
ATOM 767 O O . LEU A 1 97 ? 14.512 -5.607 -16.786 1.00 94.50 97 LEU A O 1
ATOM 771 N N . VAL A 1 98 ? 15.373 -4.211 -18.335 1.00 94.38 98 VAL A N 1
ATOM 772 C CA . VAL A 1 98 ? 16.772 -4.630 -18.209 1.00 94.38 98 VAL A CA 1
ATOM 773 C C . VAL A 1 98 ? 17.641 -3.451 -17.781 1.00 94.38 98 VAL A C 1
ATOM 775 O O . VAL A 1 98 ? 17.516 -2.318 -18.248 1.00 94.38 98 VAL A O 1
ATOM 778 N N . ILE A 1 99 ? 18.532 -3.723 -16.835 1.00 92.56 99 ILE A N 1
ATOM 779 C CA . ILE A 1 99 ? 19.594 -2.824 -16.404 1.00 92.56 99 ILE A CA 1
ATOM 780 C C . ILE A 1 99 ? 20.900 -3.402 -16.936 1.00 92.56 99 ILE A C 1
ATOM 782 O O . ILE A 1 99 ? 21.226 -4.553 -16.650 1.00 92.56 99 ILE A O 1
ATOM 786 N N . HIS A 1 100 ? 21.638 -2.589 -17.684 1.00 91.88 100 HIS A N 1
ATOM 787 C CA . HIS A 1 100 ? 22.945 -2.931 -18.241 1.00 91.88 100 HIS A CA 1
ATOM 788 C C . HIS A 1 100 ? 24.056 -2.365 -17.363 1.00 91.88 100 HIS A C 1
ATOM 790 O O . HIS A 1 100 ? 23.870 -1.344 -16.698 1.00 91.88 100 HIS A O 1
ATOM 796 N N . ASP A 1 101 ? 25.191 -3.046 -17.361 1.00 90.38 101 ASP A N 1
ATOM 797 C CA . ASP A 1 101 ? 26.416 -2.664 -16.670 1.00 90.38 101 ASP A CA 1
ATOM 798 C C . ASP A 1 101 ? 27.464 -2.250 -17.699 1.00 90.38 101 ASP A C 1
ATOM 800 O O . ASP A 1 101 ? 27.923 -3.053 -18.511 1.00 90.38 101 ASP A O 1
ATOM 804 N N . ASP A 1 102 ? 27.832 -0.974 -17.638 1.00 87.38 102 ASP A N 1
ATOM 805 C CA . ASP A 1 102 ? 28.785 -0.342 -18.549 1.00 87.38 102 ASP A CA 1
ATOM 806 C C . ASP A 1 102 ? 30.213 -0.902 -18.409 1.00 87.38 102 ASP A C 1
ATOM 808 O O . ASP A 1 102 ? 31.041 -0.712 -19.298 1.00 87.38 102 ASP A O 1
ATOM 812 N N . PHE A 1 103 ? 30.507 -1.597 -17.305 1.00 88.12 103 PHE A N 1
ATOM 813 C CA . PHE A 1 103 ? 31.818 -2.174 -16.996 1.00 88.12 103 PHE A CA 1
ATOM 814 C C . PHE A 1 103 ? 31.783 -3.706 -16.966 1.00 88.12 103 PHE A C 1
ATOM 816 O O . PHE A 1 103 ? 32.637 -4.349 -16.348 1.00 88.12 103 PHE A O 1
ATOM 823 N N . ALA A 1 104 ? 30.796 -4.301 -17.634 1.00 86.12 104 ALA A N 1
ATOM 824 C CA . ALA A 1 104 ? 30.601 -5.736 -17.622 1.00 86.12 104 ALA A CA 1
ATOM 825 C C . ALA A 1 104 ? 31.792 -6.503 -18.230 1.00 86.12 104 ALA A C 1
ATOM 827 O O . ALA A 1 104 ? 32.257 -6.176 -19.326 1.00 86.12 104 ALA A O 1
ATOM 828 N N . PRO A 1 105 ? 32.256 -7.590 -17.584 1.00 86.81 105 PRO A N 1
ATOM 829 C CA . PRO A 1 105 ? 33.229 -8.487 -18.191 1.00 86.81 105 PRO A CA 1
ATOM 830 C C . PRO A 1 105 ? 32.663 -9.144 -19.466 1.00 86.81 105 PRO A C 1
ATOM 832 O O . PRO A 1 105 ? 31.523 -9.619 -19.435 1.00 86.81 105 PRO A O 1
ATOM 835 N N . PRO A 1 106 ? 33.451 -9.294 -20.551 1.00 83.50 106 PRO A N 1
ATOM 836 C CA . PRO A 1 106 ? 32.956 -9.822 -21.829 1.00 83.50 106 PRO A CA 1
ATOM 837 C C . PRO A 1 106 ? 32.275 -11.197 -21.746 1.00 83.50 106 PRO A C 1
ATOM 839 O O . PRO A 1 106 ? 31.356 -11.483 -22.502 1.00 83.50 106 PRO A O 1
ATOM 842 N N . HIS A 1 107 ? 32.703 -12.051 -20.813 1.00 81.44 107 HIS A N 1
ATOM 843 C CA . HIS A 1 107 ? 32.159 -13.400 -20.629 1.00 81.44 107 HIS A CA 1
ATOM 844 C C . HIS A 1 107 ? 30.834 -13.436 -19.848 1.00 81.44 107 HIS A C 1
ATOM 846 O O . HIS A 1 107 ? 30.124 -14.436 -19.914 1.00 81.44 107 HIS A O 1
ATOM 852 N N . ARG A 1 108 ? 30.506 -12.377 -19.092 1.00 83.31 108 ARG A N 1
ATOM 853 C CA . ARG A 1 108 ? 29.260 -12.269 -18.316 1.00 83.31 108 ARG A CA 1
ATOM 854 C C . ARG A 1 108 ? 28.101 -11.752 -19.173 1.00 83.31 108 ARG A C 1
ATOM 856 O O . ARG A 1 108 ? 26.952 -12.095 -18.906 1.00 83.31 108 ARG A O 1
ATOM 863 N N . GLY A 1 109 ? 28.410 -10.929 -20.174 1.00 84.62 109 GLY A N 1
ATOM 864 C CA . GLY A 1 109 ? 27.427 -10.088 -20.854 1.00 84.62 109 GLY A CA 1
ATOM 865 C C . GLY A 1 109 ? 27.109 -8.826 -20.047 1.00 84.62 109 GLY A C 1
ATOM 866 O O . GLY A 1 109 ? 27.373 -8.753 -18.849 1.00 84.62 109 GLY A O 1
ATOM 867 N N . ASP A 1 110 ? 26.555 -7.821 -20.714 1.00 89.88 110 ASP A N 1
ATOM 868 C CA . ASP A 1 110 ? 26.276 -6.486 -20.173 1.00 89.88 110 ASP A CA 1
ATOM 869 C C . ASP A 1 110 ? 25.038 -6.433 -19.272 1.00 89.88 110 ASP A C 1
ATOM 871 O O . ASP A 1 110 ? 25.035 -5.717 -18.270 1.00 89.88 110 ASP A O 1
ATOM 875 N N . ARG A 1 111 ? 24.017 -7.250 -19.546 1.00 90.69 111 ARG A N 1
ATOM 876 C CA . ARG A 1 111 ? 22.772 -7.324 -18.759 1.00 90.69 111 ARG A CA 1
ATOM 877 C C . ARG A 1 111 ? 23.060 -7.671 -17.295 1.00 90.69 111 ARG A C 1
ATOM 879 O O . ARG A 1 111 ? 23.368 -8.813 -16.960 1.00 90.69 111 ARG A O 1
ATOM 886 N N . LEU A 1 112 ? 22.990 -6.683 -16.408 1.00 89.19 112 LEU A N 1
ATOM 887 C CA . LEU A 1 112 ? 23.274 -6.808 -14.976 1.00 89.19 112 LEU A CA 1
ATOM 888 C C . LEU A 1 112 ? 22.093 -7.409 -14.218 1.00 89.19 112 LEU A C 1
ATOM 890 O O . LEU A 1 112 ? 22.263 -8.283 -13.372 1.00 89.19 112 LEU A O 1
ATOM 894 N N . ALA A 1 113 ? 20.892 -6.911 -14.507 1.00 90.00 113 ALA A N 1
ATOM 895 C CA . ALA A 1 113 ? 19.664 -7.329 -13.851 1.00 90.00 113 ALA A CA 1
ATOM 896 C C . ALA A 1 113 ? 18.470 -7.156 -14.787 1.00 90.00 113 ALA A C 1
ATOM 898 O O . ALA A 1 113 ? 18.474 -6.308 -15.678 1.00 90.00 113 ALA A O 1
ATOM 899 N N . CYS A 1 114 ? 17.424 -7.939 -14.554 1.00 91.25 114 CYS A N 1
ATOM 900 C CA . CYS A 1 114 ? 16.186 -7.856 -15.310 1.00 91.25 114 CYS A CA 1
ATOM 901 C C . CYS A 1 114 ? 14.976 -8.191 -14.436 1.00 91.25 114 CYS A C 1
ATOM 903 O O . CYS A 1 114 ? 15.070 -8.977 -13.490 1.00 91.25 114 CYS A O 1
ATOM 905 N N . ALA A 1 115 ? 13.823 -7.621 -14.773 1.00 92.06 115 ALA A N 1
ATOM 906 C CA . ALA A 1 115 ? 12.554 -7.900 -14.111 1.00 92.06 115 ALA A CA 1
ATOM 907 C C . ALA A 1 115 ? 11.388 -7.815 -15.102 1.00 92.06 115 ALA A C 1
ATOM 909 O O . ALA A 1 115 ? 11.431 -7.047 -16.056 1.00 92.06 115 ALA A O 1
ATOM 910 N N . GLY A 1 116 ? 10.332 -8.597 -14.876 1.00 91.19 116 GLY A N 1
ATOM 911 C CA . GLY A 1 116 ? 9.098 -8.477 -15.654 1.00 91.19 116 GLY A CA 1
ATOM 912 C C . GLY A 1 116 ? 8.285 -7.256 -15.221 1.00 91.19 116 GLY A C 1
ATOM 913 O O . GLY A 1 116 ? 8.095 -7.032 -14.022 1.00 91.19 116 GLY A O 1
ATOM 914 N N . ILE A 1 117 ? 7.774 -6.498 -16.186 1.00 90.25 117 ILE A N 1
ATOM 915 C CA . ILE A 1 117 ? 6.875 -5.365 -15.969 1.00 90.25 117 ILE A CA 1
ATOM 916 C C . ILE A 1 117 ? 5.458 -5.914 -15.837 1.00 90.25 117 ILE A C 1
ATOM 918 O O . ILE A 1 117 ? 4.856 -6.383 -16.803 1.00 90.25 117 ILE A O 1
ATOM 922 N N . ARG A 1 118 ? 4.917 -5.871 -14.621 1.00 85.19 118 ARG A N 1
ATOM 923 C CA . ARG A 1 118 ? 3.624 -6.476 -14.291 1.00 85.19 118 ARG A CA 1
ATOM 924 C C . ARG A 1 118 ? 2.682 -5.446 -13.710 1.00 85.19 118 ARG A C 1
ATOM 926 O O . ARG A 1 118 ? 3.106 -4.546 -12.992 1.00 85.19 118 ARG A O 1
ATOM 933 N N . ILE A 1 119 ? 1.392 -5.654 -13.955 1.00 79.62 119 ILE A N 1
ATOM 934 C CA . ILE A 1 119 ? 0.352 -4.908 -13.256 1.00 79.62 119 ILE A CA 1
ATOM 935 C C . ILE A 1 119 ? 0.476 -5.216 -11.762 1.00 79.62 119 ILE A C 1
ATOM 937 O O . ILE A 1 119 ? 0.578 -6.377 -11.344 1.00 79.62 119 ILE A O 1
ATOM 941 N N . ARG A 1 120 ? 0.486 -4.159 -10.958 1.00 75.00 120 ARG A N 1
ATOM 942 C CA . ARG A 1 120 ? 0.236 -4.230 -9.526 1.00 75.00 120 ARG A CA 1
ATOM 943 C C . ARG A 1 120 ? -1.115 -3.589 -9.290 1.00 75.00 120 ARG A C 1
ATOM 945 O O . ARG A 1 120 ? -1.392 -2.524 -9.826 1.00 75.00 120 ARG A O 1
ATOM 952 N N . HIS A 1 121 ? -1.958 -4.301 -8.559 1.00 76.62 121 HIS A N 1
ATOM 953 C CA . HIS A 1 121 ? -3.257 -3.788 -8.169 1.00 76.62 121 HIS A CA 1
ATOM 954 C C . HIS A 1 121 ? -3.125 -3.160 -6.782 1.00 76.62 121 HIS A C 1
ATOM 956 O O . HIS A 1 121 ? -2.531 -3.805 -5.906 1.00 76.62 121 HIS A O 1
ATOM 962 N N . PRO A 1 122 ? -3.681 -1.957 -6.583 1.00 83.44 122 PRO A N 1
ATOM 963 C CA . PRO A 1 122 ? -3.790 -1.353 -5.265 1.00 83.44 122 PRO A CA 1
ATOM 964 C C . PRO A 1 122 ? -4.529 -2.294 -4.322 1.00 83.44 122 PRO A C 1
ATOM 966 O O . PRO A 1 122 ? -5.498 -2.952 -4.718 1.00 83.44 122 PRO A O 1
ATOM 969 N N . VAL A 1 123 ? -4.098 -2.354 -3.067 1.00 86.94 123 VAL A N 1
ATOM 970 C CA . VAL A 1 123 ? -4.861 -3.054 -2.037 1.00 86.94 123 VAL A CA 1
ATOM 971 C C . VAL A 1 123 ? -5.868 -2.077 -1.465 1.00 86.94 123 VAL A C 1
ATOM 973 O O . VAL A 1 123 ? -5.503 -1.068 -0.871 1.00 86.94 123 VAL A O 1
ATOM 976 N N . LYS A 1 124 ? -7.146 -2.403 -1.641 1.00 91.19 124 LYS A N 1
ATOM 977 C CA . LYS A 1 124 ? -8.258 -1.747 -0.959 1.00 91.19 124 LYS A CA 1
ATOM 978 C C . LYS A 1 124 ? -8.835 -2.716 0.055 1.00 91.19 124 LYS A C 1
ATOM 980 O O . LYS A 1 124 ? -8.969 -3.905 -0.236 1.00 91.19 124 LYS A O 1
ATOM 985 N N . ALA A 1 125 ? -9.145 -2.222 1.241 1.00 93.75 125 ALA A N 1
ATOM 986 C CA . ALA A 1 125 ? -9.727 -3.008 2.312 1.00 93.75 125 ALA A CA 1
ATOM 987 C C . ALA A 1 125 ? -10.754 -2.183 3.081 1.00 93.75 125 ALA A C 1
ATOM 989 O O . ALA A 1 125 ? -10.662 -0.958 3.145 1.00 93.75 125 ALA A O 1
ATOM 990 N N . SER A 1 126 ? -11.727 -2.861 3.671 1.00 95.50 126 SER A N 1
ATOM 991 C CA . SER A 1 126 ? -12.787 -2.233 4.441 1.00 95.50 126 SER A CA 1
ATOM 992 C C . SER A 1 126 ? -13.150 -3.035 5.681 1.00 95.50 126 SER A C 1
ATOM 994 O O . SER A 1 126 ? -12.976 -4.253 5.733 1.00 95.50 126 SER A O 1
ATOM 996 N N . VAL A 1 127 ? -13.708 -2.342 6.664 1.00 96.19 127 VAL A N 1
ATOM 997 C CA . VAL A 1 127 ? -14.216 -2.897 7.917 1.00 96.19 127 VAL A CA 1
ATOM 998 C C . VAL A 1 127 ? -15.643 -2.405 8.088 1.00 96.19 127 VAL A C 1
ATOM 1000 O O . VAL A 1 127 ? -15.833 -1.202 8.208 1.00 96.19 127 VAL A O 1
ATOM 1003 N N . GLY A 1 128 ? -16.630 -3.300 8.106 1.00 94.25 128 GLY A N 1
ATOM 1004 C CA . GLY A 1 128 ? -18.037 -2.902 8.286 1.00 94.25 128 GLY A CA 1
ATOM 1005 C C . GLY A 1 128 ? -18.963 -3.955 8.902 1.00 94.25 128 GLY A C 1
ATOM 1006 O O . GLY A 1 128 ? -20.075 -3.629 9.302 1.00 94.25 128 GLY A O 1
ATOM 1007 N N . GLY A 1 129 ? -18.520 -5.212 9.016 1.00 92.38 129 GLY A N 1
ATOM 1008 C CA . GLY A 1 129 ? -19.270 -6.279 9.687 1.00 92.38 129 GLY A CA 1
ATOM 1009 C C . GLY A 1 129 ? -19.050 -6.266 11.198 1.00 92.38 129 GLY A C 1
ATOM 1010 O O . GLY A 1 129 ? -18.376 -7.157 11.710 1.00 92.38 129 GLY A O 1
ATOM 1011 N N . TRP A 1 130 ? -19.545 -5.230 11.877 1.00 96.25 130 TRP A N 1
ATOM 1012 C CA . TRP A 1 130 ? -19.395 -5.032 13.323 1.00 96.25 130 TRP A CA 1
ATOM 1013 C C . TRP A 1 130 ? -20.136 -6.108 14.123 1.00 96.25 130 TRP A C 1
ATOM 1015 O O . TRP A 1 130 ? -21.330 -6.324 13.927 1.00 96.25 130 TRP A O 1
ATOM 1025 N N . LEU A 1 131 ? -19.419 -6.775 15.027 1.00 95.00 131 LEU A N 1
ATOM 1026 C CA . LEU A 1 131 ? -19.921 -7.827 15.906 1.00 95.00 131 LEU A CA 1
ATOM 1027 C C . LEU A 1 131 ? -19.670 -7.461 17.369 1.00 95.00 131 LEU A C 1
ATOM 1029 O O . LEU A 1 131 ? -18.618 -6.927 17.718 1.00 95.00 131 LEU A O 1
ATOM 1033 N N . SER A 1 132 ? -20.607 -7.825 18.237 1.00 94.38 132 SER A N 1
ATOM 1034 C CA . SER A 1 132 ? -20.466 -7.779 19.692 1.00 94.38 132 SER A CA 1
ATOM 1035 C C . SER A 1 132 ? -20.861 -9.131 20.297 1.00 94.38 132 SER A C 1
ATOM 1037 O O . SER A 1 132 ? -21.516 -9.945 19.647 1.00 94.38 132 SER A O 1
ATOM 1039 N N . GLY A 1 133 ? -20.415 -9.406 21.526 1.00 89.56 133 GLY A N 1
ATOM 1040 C CA . GLY A 1 133 ? -20.826 -10.617 22.249 1.00 89.56 133 GLY A CA 1
ATOM 1041 C C . GLY A 1 133 ? -22.286 -10.550 22.720 1.00 89.56 133 GLY A C 1
ATOM 1042 O O . GLY A 1 133 ? -22.860 -9.456 22.784 1.00 89.56 133 GLY A O 1
ATOM 1043 N N . PRO A 1 134 ? -22.900 -11.685 23.097 1.00 81.94 134 PRO A N 1
ATOM 1044 C CA . PRO A 1 134 ? -24.246 -11.693 23.646 1.00 81.94 134 PRO A CA 1
ATOM 1045 C C . PRO A 1 134 ? -24.289 -10.874 24.937 1.00 81.94 134 PRO A C 1
ATOM 1047 O O . PRO A 1 134 ? -23.324 -10.823 25.700 1.00 81.94 134 PRO A O 1
ATOM 1050 N N . ALA A 1 135 ? -25.417 -10.193 25.147 1.00 84.00 135 ALA A N 1
ATOM 1051 C CA . ALA A 1 135 ? -25.637 -9.214 26.217 1.00 84.00 135 ALA A CA 1
ATOM 1052 C C . ALA A 1 135 ? -24.779 -7.928 26.151 1.00 84.00 135 ALA A C 1
ATOM 1054 O O . ALA A 1 135 ? -24.879 -7.085 27.042 1.00 84.00 135 ALA A O 1
ATOM 1055 N N . ILE A 1 136 ? -23.983 -7.721 25.094 1.00 89.31 136 ILE A N 1
ATOM 1056 C CA . ILE A 1 136 ? -23.332 -6.435 24.816 1.00 89.31 136 ILE A CA 1
ATOM 1057 C C . ILE A 1 136 ? -24.132 -5.715 23.730 1.00 89.31 136 ILE A C 1
ATOM 1059 O O . ILE A 1 136 ? -23.925 -5.933 22.535 1.00 89.31 136 ILE A O 1
ATOM 1063 N N . GLU A 1 137 ? -25.023 -4.818 24.149 1.00 89.00 137 GLU A N 1
ATOM 1064 C CA . GLU A 1 137 ? -25.728 -3.935 23.221 1.00 89.00 137 GLU A CA 1
ATOM 1065 C C . GLU A 1 137 ? -24.734 -2.993 22.528 1.00 89.00 137 GLU A C 1
ATOM 1067 O O . GLU A 1 137 ? -23.953 -2.273 23.169 1.00 89.00 137 GLU A O 1
ATOM 1072 N N . SER A 1 138 ? -24.742 -3.020 21.197 1.00 92.38 138 SER A N 1
ATOM 1073 C CA . SER A 1 138 ? -23.943 -2.150 20.345 1.00 92.38 138 SER A CA 1
ATOM 1074 C C . SER A 1 138 ? -24.762 -1.762 19.123 1.00 92.38 138 SER A C 1
ATOM 1076 O O . SER A 1 138 ? -25.196 -2.625 18.368 1.00 92.38 138 SER A O 1
ATOM 1078 N N . ASN A 1 139 ? -24.938 -0.457 18.927 1.00 93.62 139 ASN A N 1
ATOM 1079 C CA . ASN A 1 139 ? -25.540 0.109 17.718 1.00 93.62 139 ASN A CA 1
ATOM 1080 C C . ASN A 1 139 ? -24.465 0.653 16.767 1.00 93.62 139 ASN A C 1
ATOM 1082 O O . ASN A 1 139 ? -24.778 1.384 15.826 1.00 93.62 139 ASN A O 1
ATOM 1086 N N . VAL A 1 140 ? -23.195 0.326 17.037 1.00 96.56 140 VAL A N 1
ATOM 1087 C CA . VAL A 1 140 ? -22.072 0.818 16.252 1.00 96.56 140 VAL A CA 1
ATOM 1088 C C . VAL A 1 140 ? -22.164 0.237 14.851 1.00 96.56 140 VAL A C 1
ATOM 1090 O O . VAL A 1 140 ? -22.139 -0.976 14.651 1.00 96.56 140 VAL A O 1
ATOM 1093 N N . SER A 1 141 ? -22.268 1.129 13.879 1.00 96.81 141 SER A N 1
ATOM 1094 C CA . SER A 1 141 ? -22.349 0.792 12.465 1.00 96.81 141 SER A CA 1
ATOM 1095 C C . SER A 1 141 ? -21.548 1.791 11.639 1.00 96.81 141 SER A C 1
ATOM 1097 O O . SER A 1 141 ? -21.122 2.832 12.142 1.00 96.81 141 SER A O 1
ATOM 1099 N N . GLY A 1 142 ? -21.335 1.473 10.366 1.00 95.75 142 GLY A N 1
ATOM 1100 C CA . GLY A 1 142 ? -20.532 2.280 9.452 1.00 95.75 142 GLY A CA 1
ATOM 1101 C C . GLY A 1 142 ? -19.351 1.496 8.895 1.00 95.75 142 GLY A C 1
ATOM 1102 O O . GLY A 1 142 ? -19.287 0.274 9.045 1.00 95.75 142 GLY A O 1
ATOM 1103 N N . VAL A 1 143 ? -18.436 2.184 8.215 1.00 96.62 143 VAL A N 1
ATOM 1104 C CA . VAL A 1 143 ? -17.325 1.556 7.500 1.00 96.62 143 VAL A CA 1
ATOM 1105 C C . VAL A 1 143 ? -16.021 2.318 7.708 1.00 96.62 143 VAL A C 1
ATOM 1107 O O . VAL A 1 143 ? -15.978 3.546 7.655 1.00 96.62 143 VAL A O 1
ATOM 1110 N N . ILE A 1 144 ? -14.933 1.571 7.890 1.00 97.44 144 ILE A N 1
ATOM 1111 C CA . ILE A 1 144 ? -13.567 2.089 7.774 1.00 97.44 144 ILE A CA 1
ATOM 1112 C C . ILE A 1 144 ? -12.977 1.573 6.470 1.00 97.44 144 ILE A C 1
ATOM 1114 O O . ILE A 1 144 ? -13.012 0.370 6.226 1.00 97.44 144 ILE A O 1
ATOM 1118 N N . TYR A 1 145 ? -12.434 2.465 5.650 1.00 96.31 145 TYR A N 1
ATOM 1119 C CA . TYR A 1 145 ? -11.790 2.141 4.381 1.00 96.31 145 TYR A CA 1
ATOM 1120 C C . TYR A 1 145 ? -10.288 2.378 4.461 1.00 96.31 145 TYR A C 1
ATOM 1122 O O . TYR A 1 145 ? -9.840 3.350 5.064 1.00 96.31 145 TYR A O 1
ATOM 1130 N N . PHE A 1 146 ? -9.531 1.522 3.783 1.00 96.12 146 PHE A N 1
ATOM 1131 C CA . PHE A 1 146 ? -8.090 1.626 3.598 1.00 96.12 146 PHE A CA 1
ATOM 1132 C C . PHE A 1 146 ? -7.747 1.394 2.123 1.00 96.12 146 PHE A C 1
ATOM 1134 O O . PHE A 1 146 ? -8.341 0.535 1.468 1.00 96.12 146 PHE A O 1
ATOM 1141 N N . SER A 1 147 ? -6.772 2.133 1.605 1.00 94.69 147 SER A N 1
ATOM 1142 C CA . SER A 1 147 ? -6.250 2.009 0.248 1.00 94.69 147 SER A CA 1
ATOM 1143 C C . SER A 1 147 ? -4.743 2.238 0.255 1.00 94.69 147 SER A C 1
ATOM 1145 O O . SER A 1 147 ? -4.262 3.205 0.838 1.00 94.69 147 SER A O 1
ATOM 1147 N N . GLN A 1 148 ? -3.994 1.362 -0.405 1.00 93.25 148 GLN A N 1
ATOM 1148 C CA . GLN A 1 148 ? -2.554 1.507 -0.587 1.00 93.25 148 GLN A CA 1
ATOM 1149 C C . GLN A 1 148 ? -2.194 1.090 -2.018 1.00 93.25 148 GLN A C 1
ATOM 1151 O O . GLN A 1 148 ? -2.522 -0.019 -2.444 1.00 93.25 148 GLN A O 1
ATOM 1156 N N . GLU A 1 149 ? -1.555 1.992 -2.767 1.00 85.31 149 GLU A N 1
ATOM 1157 C CA . GLU A 1 149 ? -1.219 1.785 -4.185 1.00 85.31 149 GLU A CA 1
ATOM 1158 C C . GLU A 1 149 ? -0.131 0.715 -4.356 1.00 85.31 149 GLU A C 1
ATOM 1160 O O . GLU A 1 149 ? -0.255 -0.214 -5.158 1.00 85.31 149 GLU A O 1
ATOM 1165 N N . SER A 1 150 ? 0.922 0.801 -3.543 1.00 85.31 150 SER A N 1
ATOM 1166 C CA . SER A 1 150 ? 1.979 -0.200 -3.459 1.00 85.31 150 SER A CA 1
ATOM 1167 C C . SER A 1 150 ? 2.536 -0.310 -2.040 1.00 85.31 150 SER A C 1
ATOM 1169 O O . SER A 1 150 ? 2.308 0.545 -1.190 1.00 85.31 150 SER A O 1
ATOM 1171 N N . ALA A 1 151 ? 3.356 -1.333 -1.783 1.00 85.38 151 ALA A N 1
ATOM 1172 C CA . ALA A 1 151 ? 4.011 -1.532 -0.486 1.00 85.38 151 ALA A CA 1
ATOM 1173 C C . ALA A 1 151 ? 4.947 -0.382 -0.053 1.00 85.38 151 ALA A C 1
ATOM 1175 O O . ALA A 1 151 ? 5.393 -0.371 1.092 1.00 85.38 151 ALA A O 1
ATOM 1176 N N . PHE A 1 152 ? 5.282 0.544 -0.957 1.00 83.75 152 PHE A N 1
ATOM 1177 C CA . PHE A 1 152 ? 6.143 1.696 -0.678 1.00 83.75 152 PHE A CA 1
ATOM 1178 C C . PHE A 1 152 ? 5.366 3.007 -0.530 1.00 83.75 152 PHE A C 1
ATOM 1180 O O . PHE A 1 152 ? 5.965 4.019 -0.161 1.00 83.75 152 PHE A O 1
ATOM 1187 N N . ASP A 1 153 ? 4.069 2.990 -0.832 1.00 90.19 153 ASP A N 1
ATOM 1188 C CA . ASP A 1 153 ? 3.206 4.161 -0.769 1.00 90.19 153 ASP A CA 1
ATOM 1189 C C . ASP A 1 153 ? 2.543 4.289 0.600 1.00 90.19 153 ASP A C 1
ATOM 1191 O O . ASP A 1 153 ? 2.500 3.353 1.400 1.00 90.19 153 ASP A O 1
ATOM 1195 N N . VAL A 1 154 ? 2.029 5.481 0.875 1.00 95.00 154 VAL A N 1
ATOM 1196 C CA . VAL A 1 154 ? 1.301 5.776 2.111 1.00 95.00 154 VAL A CA 1
ATOM 1197 C C . VAL A 1 154 ? -0.061 5.089 2.073 1.00 95.00 154 VAL A C 1
ATOM 1199 O O . VAL A 1 154 ? -0.704 5.063 1.024 1.00 95.00 154 VAL A O 1
ATOM 1202 N N . THR A 1 155 ? -0.517 4.565 3.208 1.00 97.31 155 THR A N 1
ATOM 1203 C CA . THR A 1 155 ? -1.886 4.062 3.320 1.00 97.31 155 THR A CA 1
ATOM 1204 C C . THR A 1 155 ? -2.830 5.235 3.515 1.00 97.31 155 THR A C 1
ATOM 1206 O O . THR A 1 155 ? -2.684 6.021 4.449 1.00 97.31 155 THR A O 1
ATOM 1209 N N . GLU A 1 156 ? -3.801 5.356 2.626 1.00 97.25 156 GLU A N 1
ATOM 1210 C CA . GLU A 1 156 ? -4.891 6.316 2.725 1.00 97.25 156 GLU A CA 1
ATOM 1211 C C . GLU A 1 156 ? -6.113 5.622 3.315 1.00 97.25 156 GLU A C 1
ATOM 1213 O O . GLU A 1 156 ? -6.347 4.438 3.062 1.00 97.25 156 GLU A O 1
ATOM 1218 N N . GLY A 1 157 ? -6.915 6.335 4.094 1.00 95.56 157 GLY A N 1
ATOM 1219 C CA . GLY A 1 157 ? -8.122 5.745 4.647 1.00 95.56 157 GLY A CA 1
ATOM 1220 C C . GLY A 1 157 ? -9.201 6.747 4.996 1.00 95.56 157 GLY A C 1
ATOM 1221 O O . GLY A 1 157 ? -8.998 7.955 4.935 1.00 95.56 157 GLY A O 1
ATOM 1222 N N . LYS A 1 158 ? -10.379 6.214 5.311 1.00 96.50 158 LYS A N 1
ATOM 1223 C CA . LYS A 1 158 ? -11.590 6.974 5.640 1.00 96.50 158 LYS A CA 1
ATOM 1224 C C . LYS A 1 158 ? -12.305 6.277 6.780 1.00 96.50 158 LYS A C 1
ATOM 1226 O O . LYS A 1 158 ? -12.353 5.048 6.798 1.00 96.50 158 LYS A O 1
ATOM 1231 N N . VAL A 1 159 ? -12.880 7.036 7.702 1.00 97.56 159 VAL A N 1
ATOM 1232 C CA . VAL A 1 159 ? -13.636 6.493 8.835 1.00 97.56 159 VAL A CA 1
ATOM 1233 C C . VAL A 1 159 ? -15.030 7.093 8.806 1.00 97.56 159 VAL A C 1
ATOM 1235 O O . VAL A 1 159 ? -15.180 8.310 8.858 1.00 97.56 159 VAL A O 1
ATOM 1238 N N . GLU A 1 160 ? -16.051 6.250 8.755 1.00 97.31 160 GLU A N 1
ATOM 1239 C CA . GLU A 1 160 ? -17.428 6.645 9.016 1.00 97.31 160 GLU A CA 1
ATOM 1240 C C . GLU A 1 160 ? -18.018 5.673 10.028 1.00 97.31 160 GLU A C 1
ATOM 1242 O O . GLU A 1 160 ? -18.260 4.514 9.711 1.00 97.31 160 GLU A O 1
ATOM 1247 N N . LEU A 1 161 ? -18.228 6.141 11.254 1.00 98.00 161 LEU A N 1
ATOM 1248 C CA . LEU A 1 161 ? -18.839 5.373 12.332 1.00 98.00 161 LEU A CA 1
ATOM 1249 C C . LEU A 1 161 ? -20.041 6.136 12.879 1.00 98.00 161 LEU A C 1
ATOM 1251 O O . LEU A 1 161 ? -20.028 7.362 12.962 1.00 98.00 161 LEU A O 1
ATOM 1255 N N . SER A 1 162 ? -21.080 5.413 13.266 1.00 97.94 162 SER A N 1
ATOM 1256 C CA . SER A 1 162 ? -22.316 5.954 13.834 1.00 97.94 162 SER A CA 1
ATOM 1257 C C . SER A 1 162 ? -22.848 5.035 14.928 1.00 97.94 162 SER A C 1
ATOM 1259 O O . SER A 1 162 ? -22.414 3.887 15.025 1.00 97.94 162 SER A O 1
ATOM 1261 N N . GLY A 1 163 ? -23.764 5.533 15.763 1.00 96.69 163 GLY A N 1
ATOM 1262 C CA . GLY A 1 163 ? -24.297 4.777 16.899 1.00 96.69 163 GLY A CA 1
ATOM 1263 C C . GLY A 1 163 ? -23.291 4.621 18.043 1.00 96.69 163 GLY A C 1
ATOM 1264 O O . GLY A 1 163 ? -23.345 3.647 18.794 1.00 96.69 163 GLY A O 1
ATOM 1265 N N . LEU A 1 164 ? -22.350 5.564 18.159 1.00 97.00 164 LEU A N 1
ATOM 1266 C CA . LEU A 1 164 ? -21.322 5.585 19.201 1.00 97.00 164 LEU A CA 1
ATOM 1267 C C . LEU A 1 164 ? -21.873 6.091 20.550 1.00 97.00 164 LEU A C 1
ATOM 1269 O O . LEU A 1 164 ? -21.275 5.808 21.592 1.00 97.00 164 LEU A O 1
ATOM 1273 N N . ALA A 1 165 ? -23.000 6.818 20.546 1.00 95.00 165 ALA A N 1
ATOM 1274 C CA . ALA A 1 165 ? -23.725 7.331 21.713 1.00 95.00 165 ALA A CA 1
ATOM 1275 C C . ALA A 1 165 ? -22.874 8.136 22.721 1.00 95.00 165 ALA A C 1
ATOM 1277 O O . ALA A 1 165 ? -23.201 8.203 23.905 1.00 95.00 165 ALA A O 1
ATOM 1278 N N . GLY A 1 166 ? -21.738 8.698 22.292 1.00 95.38 166 GLY A N 1
ATOM 1279 C CA . GLY A 1 166 ? -20.762 9.346 23.175 1.00 95.38 166 GLY A CA 1
ATOM 1280 C C . GLY A 1 166 ? -20.035 8.392 24.133 1.00 95.38 166 GLY A C 1
ATOM 1281 O O . GLY A 1 166 ? -19.290 8.849 25.001 1.00 95.38 166 GLY A O 1
ATOM 1282 N N . LEU A 1 167 ? -20.238 7.077 23.994 1.00 96.31 167 LEU A N 1
ATOM 1283 C CA . LEU A 1 167 ? -19.662 6.042 24.858 1.00 96.31 167 LEU A CA 1
ATOM 1284 C C . LEU A 1 167 ? -18.321 5.518 24.341 1.00 96.31 167 LEU A C 1
ATOM 1286 O O . LEU A 1 167 ? -17.569 4.915 25.113 1.00 96.31 167 LEU A O 1
ATOM 1290 N N . ALA A 1 168 ? -18.042 5.703 23.051 1.00 96.75 168 ALA A N 1
ATOM 1291 C CA . ALA A 1 168 ? -16.809 5.264 22.416 1.00 96.75 168 ALA A CA 1
ATOM 1292 C C . ALA A 1 168 ? -15.588 6.053 22.919 1.00 96.75 168 ALA A C 1
ATOM 1294 O O . ALA A 1 168 ? -15.696 7.206 23.334 1.00 96.75 168 ALA A O 1
ATOM 1295 N N . GLY A 1 169 ? -14.435 5.389 22.908 1.00 96.25 169 GLY A N 1
ATOM 1296 C CA . GLY A 1 169 ? -13.129 5.950 23.236 1.00 96.25 169 GLY A CA 1
ATOM 1297 C C . GLY A 1 169 ? -12.155 5.746 22.078 1.00 96.25 169 GLY A C 1
ATOM 1298 O O . GLY A 1 169 ? -12.241 6.427 21.060 1.00 96.25 169 GLY A O 1
ATOM 1299 N N . GLY A 1 170 ? -11.232 4.794 22.226 1.00 96.50 170 GLY A N 1
ATOM 1300 C CA . GLY A 1 170 ? -10.272 4.437 21.178 1.00 96.50 170 GLY A CA 1
ATOM 1301 C C . GLY A 1 170 ? -10.773 3.351 20.219 1.00 96.50 170 GLY A C 1
ATOM 1302 O O . GLY A 1 170 ? -11.699 2.601 20.529 1.00 96.50 170 GLY A O 1
ATOM 1303 N N . TYR A 1 171 ? -10.128 3.233 19.066 1.00 98.00 171 TYR A N 1
ATOM 1304 C CA . TYR A 1 171 ? -10.266 2.137 18.120 1.00 98.00 171 TYR A CA 1
ATOM 1305 C C . TYR A 1 171 ? -8.894 1.749 17.572 1.00 98.00 171 TYR A C 1
ATOM 1307 O O . TYR A 1 171 ? -8.077 2.606 17.230 1.00 98.00 171 TYR A O 1
ATOM 1315 N N . HIS A 1 172 ? -8.638 0.444 17.499 1.00 98.25 172 HIS A N 1
ATOM 1316 C CA . HIS A 1 172 ? -7.314 -0.090 17.184 1.00 98.25 172 HIS A CA 1
ATOM 1317 C C . HIS A 1 172 ? -7.420 -1.314 16.279 1.00 98.25 172 HIS A C 1
ATOM 1319 O O . HIS A 1 172 ? -8.404 -2.053 16.331 1.00 98.25 172 HIS A O 1
ATOM 1325 N N . VAL A 1 173 ? -6.386 -1.559 15.479 1.00 98.62 173 VAL A N 1
ATOM 1326 C CA . VAL A 1 173 ? -6.168 -2.838 14.807 1.00 98.62 173 VAL A CA 1
ATOM 1327 C C . VAL A 1 173 ? -5.540 -3.817 15.798 1.00 98.62 173 VAL A C 1
ATOM 1329 O O . VAL A 1 173 ? -4.522 -3.514 16.419 1.00 98.62 173 VAL A O 1
ATOM 1332 N N . HIS A 1 174 ? -6.117 -5.005 15.915 1.00 96.94 174 HIS A N 1
ATOM 1333 C CA . HIS A 1 174 ? -5.644 -6.094 16.765 1.00 96.94 174 HIS A CA 1
ATOM 1334 C C . HIS A 1 174 ? -4.937 -7.183 15.954 1.00 96.94 174 HIS A C 1
ATOM 1336 O O . HIS A 1 174 ? -4.968 -7.186 14.727 1.00 96.94 174 HIS A O 1
ATOM 1342 N N . ASN A 1 175 ? -4.253 -8.113 16.620 1.00 89.19 175 ASN A N 1
ATOM 1343 C CA . ASN A 1 175 ? -3.414 -9.089 15.922 1.00 89.19 175 ASN A CA 1
ATOM 1344 C C . ASN A 1 175 ? -4.197 -10.097 15.067 1.00 89.19 175 ASN A C 1
ATOM 1346 O O . ASN A 1 175 ? -3.706 -10.469 14.001 1.00 89.19 175 ASN A O 1
ATOM 1350 N N . LEU A 1 176 ? -5.369 -10.551 15.508 1.00 89.19 176 LEU A N 1
ATOM 1351 C CA . LEU A 1 176 ? -6.104 -11.642 14.856 1.00 89.19 176 LEU A CA 1
ATOM 1352 C C . LEU A 1 176 ? -7.415 -11.155 14.225 1.00 89.19 176 LEU A C 1
ATOM 1354 O O . LEU A 1 176 ? -7.921 -10.083 14.561 1.00 89.19 176 LEU A O 1
ATOM 1358 N N . TRP A 1 177 ? -7.954 -11.937 13.286 1.00 89.25 177 TRP A N 1
ATOM 1359 C CA . TRP A 1 177 ? -9.298 -11.728 12.737 1.00 89.25 177 TRP A CA 1
ATOM 1360 C C . TRP A 1 177 ? -10.372 -11.979 13.800 1.00 89.25 177 TRP A C 1
ATOM 1362 O O . TRP A 1 177 ? -10.119 -12.626 14.813 1.00 89.25 177 TRP A O 1
ATOM 1372 N N . VAL A 1 178 ? -11.593 -11.508 13.543 1.00 89.88 178 VAL A N 1
ATOM 1373 C CA . VAL A 1 178 ? -12.740 -11.761 14.423 1.00 89.88 178 VAL A CA 1
ATOM 1374 C C . VAL A 1 178 ? -13.299 -13.172 14.169 1.00 89.88 178 VAL A C 1
ATOM 1376 O O . VAL A 1 178 ? -13.742 -13.438 13.047 1.00 89.88 178 VAL A O 1
ATOM 1379 N N . PRO A 1 179 ? -13.301 -14.085 15.160 1.00 85.31 179 PRO A N 1
ATOM 1380 C CA . PRO A 1 179 ? -13.931 -15.398 15.034 1.00 85.31 179 PRO A CA 1
ATOM 1381 C C . PRO A 1 179 ? -15.457 -15.273 15.152 1.00 85.31 179 PRO A C 1
ATOM 1383 O O . PRO A 1 179 ? -15.973 -14.880 16.194 1.00 85.31 179 PRO A O 1
ATOM 1386 N N . ILE A 1 180 ? -16.181 -15.596 14.079 1.00 84.31 180 ILE A N 1
ATOM 1387 C CA . ILE A 1 180 ? -17.645 -15.416 13.984 1.00 84.31 180 ILE A CA 1
ATOM 1388 C C . ILE A 1 180 ? -18.402 -16.477 14.807 1.00 84.31 180 ILE A C 1
ATOM 1390 O O . ILE A 1 180 ? -19.544 -16.276 15.200 1.00 84.31 180 ILE A O 1
ATOM 1394 N N . ASP A 1 181 ? -17.764 -17.614 15.065 1.00 83.94 181 ASP A N 1
ATOM 1395 C CA . ASP A 1 181 ? -18.299 -18.769 15.784 1.00 83.94 181 ASP A CA 1
ATOM 1396 C C . ASP A 1 181 ? -18.164 -18.666 17.310 1.00 83.94 181 ASP A C 1
ATOM 1398 O O . ASP A 1 181 ? -18.778 -19.449 18.036 1.00 83.94 181 ASP A O 1
ATOM 1402 N N . LYS A 1 182 ? -17.378 -17.708 17.816 1.00 81.44 182 LYS A N 1
ATOM 1403 C CA . LYS A 1 182 ? -17.231 -17.497 19.256 1.00 81.44 182 LYS A CA 1
ATOM 1404 C C . LYS A 1 182 ? -18.355 -16.634 19.808 1.00 81.44 182 LYS A C 1
ATOM 1406 O O . LYS A 1 182 ? -18.686 -15.593 19.255 1.00 81.44 182 LYS A O 1
ATOM 1411 N N . GLU A 1 183 ? -18.828 -17.021 20.988 1.00 87.44 183 GLU A N 1
ATOM 1412 C CA . GLU A 1 183 ? -19.798 -16.251 21.763 1.00 87.44 183 GLU A CA 1
ATOM 1413 C C . GLU A 1 183 ? -19.282 -14.834 22.065 1.00 87.44 183 GLU A C 1
ATOM 1415 O O . GLU A 1 183 ? -19.982 -13.857 21.845 1.00 87.44 183 GLU A O 1
ATOM 1420 N N . PHE A 1 184 ? -18.018 -14.695 22.477 1.00 90.88 184 PHE A N 1
ATOM 1421 C CA . PHE A 1 184 ? -17.395 -13.397 22.755 1.00 90.88 184 PHE A CA 1
ATOM 1422 C C . PHE A 1 184 ? -16.285 -13.091 21.732 1.00 90.88 184 PHE A C 1
ATOM 1424 O O . PHE A 1 184 ? -15.102 -13.336 21.994 1.00 90.88 184 PHE A O 1
ATOM 1431 N N . PRO A 1 185 ? -16.636 -12.558 20.548 1.00 91.75 185 PRO A N 1
ATOM 1432 C CA . PRO A 1 185 ? -15.720 -12.478 19.412 1.00 91.75 185 PRO A CA 1
ATOM 1433 C C . PRO A 1 185 ? -14.639 -11.394 19.554 1.00 91.75 185 PRO A C 1
ATOM 1435 O O . PRO A 1 185 ? -13.603 -11.483 18.904 1.00 91.75 185 PRO A O 1
ATOM 1438 N N . CYS A 1 186 ? -14.834 -10.393 20.421 1.00 94.38 186 CYS A N 1
ATOM 1439 C CA . CYS A 1 186 ? -13.944 -9.226 20.537 1.00 94.38 186 CYS A CA 1
ATOM 1440 C C . CYS A 1 186 ? -12.984 -9.260 21.736 1.00 94.38 186 CYS A C 1
ATOM 1442 O O . CYS A 1 186 ? -12.248 -8.299 21.957 1.00 94.38 186 CYS A O 1
ATOM 1444 N N . THR A 1 187 ? -13.002 -10.318 22.549 1.00 92.50 187 THR A N 1
ATOM 1445 C CA . THR A 1 187 ? -12.167 -10.429 23.758 1.00 92.50 187 THR A CA 1
ATOM 1446 C C . THR A 1 187 ? -10.679 -10.547 23.434 1.00 92.50 187 THR A C 1
ATOM 1448 O O . THR A 1 187 ? -10.292 -10.793 22.290 1.00 92.50 187 THR A O 1
ATOM 1451 N N . ASP A 1 188 ? -9.828 -10.374 24.449 1.00 91.06 188 ASP A N 1
ATOM 1452 C CA . ASP A 1 188 ? -8.378 -10.543 24.293 1.00 91.06 188 ASP A CA 1
ATOM 1453 C C . ASP A 1 188 ? -8.003 -11.940 23.797 1.00 91.06 188 ASP A C 1
ATOM 1455 O O . ASP A 1 188 ? -7.293 -12.055 22.807 1.00 91.06 188 ASP A O 1
ATOM 1459 N N . ASP A 1 189 ? -8.620 -12.990 24.329 1.00 88.56 189 ASP A N 1
ATOM 1460 C CA . ASP A 1 189 ? -8.391 -14.364 23.859 1.00 88.56 189 ASP A CA 1
ATOM 1461 C C . ASP A 1 189 ? -8.890 -14.634 22.425 1.00 88.56 189 ASP A C 1
ATOM 1463 O O . ASP A 1 189 ? -8.587 -15.673 21.831 1.00 88.56 189 ASP A O 1
ATOM 1467 N N . SER A 1 190 ? -9.710 -13.742 21.862 1.00 87.12 190 SER A N 1
ATOM 1468 C CA . SER A 1 190 ? -10.280 -13.893 20.520 1.00 87.12 190 SER A CA 1
ATOM 1469 C C . SER A 1 190 ? -9.492 -13.127 19.466 1.00 87.12 190 SER A C 1
ATOM 1471 O O . SER A 1 190 ? -9.143 -13.709 18.442 1.00 87.12 190 SER A O 1
ATOM 1473 N N . VAL A 1 191 ? -9.182 -11.852 19.717 1.00 89.06 191 VAL A N 1
ATOM 1474 C CA . VAL A 1 191 ? -8.483 -10.992 18.743 1.00 89.06 191 VAL A CA 1
ATOM 1475 C C . VAL A 1 191 ? -7.045 -10.639 19.143 1.00 89.06 191 VAL A C 1
ATOM 1477 O O . VAL A 1 191 ? -6.330 -10.010 18.361 1.00 89.06 191 VAL A O 1
ATOM 1480 N N . SER A 1 192 ? -6.583 -11.095 20.317 1.00 93.38 192 SER A N 1
ATOM 1481 C CA . SER A 1 192 ? -5.297 -10.744 20.944 1.00 93.38 192 SER A CA 1
ATOM 1482 C C . SER A 1 192 ? -5.204 -9.237 21.266 1.00 93.38 192 SER A C 1
ATOM 1484 O O . SER A 1 192 ? -6.189 -8.502 21.149 1.00 93.38 192 SER A O 1
ATOM 1486 N N . GLY A 1 193 ? -4.042 -8.763 21.728 1.00 92.69 193 GLY A N 1
ATOM 1487 C CA . GLY A 1 193 ? -3.724 -7.343 21.902 1.00 92.69 193 GLY A CA 1
ATOM 1488 C C . GLY A 1 193 ? -3.580 -6.556 20.590 1.00 92.69 193 GLY A C 1
ATOM 1489 O O . GLY A 1 193 ? -3.812 -7.080 19.493 1.00 92.69 193 GLY A O 1
ATOM 1490 N N . HIS A 1 194 ? -3.189 -5.287 20.728 1.00 96.44 194 HIS A N 1
ATOM 1491 C CA . HIS A 1 194 ? -2.992 -4.365 19.612 1.00 96.44 194 HIS A CA 1
ATOM 1492 C C . HIS A 1 194 ? -1.898 -4.852 18.656 1.00 96.44 194 HIS A C 1
ATOM 1494 O O . HIS A 1 194 ? -0.933 -5.518 19.045 1.00 96.44 194 HIS A O 1
ATOM 1500 N N . PHE A 1 195 ? -2.044 -4.499 17.382 1.00 97.44 195 PHE A N 1
ATOM 1501 C CA . PHE A 1 195 ? -1.056 -4.813 16.367 1.00 97.44 195 PHE A CA 1
ATOM 1502 C C . PHE A 1 195 ? 0.168 -3.896 16.489 1.00 97.44 195 PHE A C 1
ATOM 1504 O O . PHE A 1 195 ? 0.138 -2.731 16.092 1.00 97.44 195 PHE A O 1
ATOM 1511 N N . ASN A 1 196 ? 1.265 -4.441 17.016 1.00 96.94 196 ASN A N 1
ATOM 1512 C CA . ASN A 1 196 ? 2.506 -3.706 17.269 1.00 96.94 196 ASN A CA 1
ATOM 1513 C C . ASN A 1 196 ? 3.746 -4.485 16.773 1.00 96.94 196 ASN A C 1
ATOM 1515 O O . ASN A 1 196 ? 4.547 -4.970 17.575 1.00 96.94 196 ASN A O 1
ATOM 1519 N N . PRO A 1 197 ? 3.920 -4.641 15.445 1.00 95.56 197 PRO A N 1
ATOM 1520 C CA . PRO A 1 197 ? 5.013 -5.425 14.861 1.00 95.56 197 PRO A CA 1
ATOM 1521 C C . PRO A 1 197 ? 6.400 -4.805 15.085 1.00 95.56 197 PRO A C 1
ATOM 1523 O O . PRO A 1 197 ? 7.403 -5.493 14.929 1.00 95.56 197 PRO A O 1
ATOM 1526 N N . TYR A 1 198 ? 6.462 -3.515 15.429 1.00 94.38 198 TYR A N 1
ATOM 1527 C CA . TYR A 1 198 ? 7.707 -2.769 15.631 1.00 94.38 198 TYR A CA 1
ATOM 1528 C C . TYR A 1 198 ? 8.048 -2.558 17.109 1.00 94.38 198 TYR A C 1
ATOM 1530 O O . TYR A 1 198 ? 9.006 -1.854 17.413 1.00 94.38 198 TYR A O 1
ATOM 1538 N N . HIS A 1 199 ? 7.283 -3.171 18.020 1.00 94.38 199 HIS A N 1
ATOM 1539 C CA . HIS A 1 199 ? 7.502 -3.109 19.467 1.00 94.38 199 HIS A CA 1
ATOM 1540 C C . HIS A 1 199 ? 7.621 -1.674 20.007 1.00 94.38 199 HIS A C 1
ATOM 1542 O O . HIS A 1 199 ? 8.461 -1.381 20.860 1.00 94.38 199 HIS A O 1
ATOM 1548 N N . VAL A 1 200 ? 6.771 -0.773 19.506 1.00 94.50 200 VAL A N 1
ATOM 1549 C CA . VAL A 1 200 ? 6.689 0.609 19.987 1.00 94.50 200 VAL A CA 1
ATOM 1550 C C . VAL A 1 200 ? 6.293 0.605 21.462 1.00 94.50 200 VAL A C 1
ATOM 1552 O O . VAL A 1 200 ? 5.350 -0.082 21.857 1.00 94.50 200 VAL A O 1
ATOM 1555 N N . ASN A 1 201 ? 7.017 1.370 22.279 1.00 93.56 201 ASN A N 1
ATOM 1556 C CA . ASN A 1 201 ? 6.732 1.498 23.702 1.00 93.56 201 ASN A CA 1
ATOM 1557 C C . ASN A 1 201 ? 5.643 2.554 23.936 1.00 93.56 201 ASN A C 1
ATOM 1559 O O . ASN A 1 201 ? 5.924 3.751 23.957 1.00 93.56 201 ASN A O 1
ATOM 1563 N N . VAL A 1 202 ? 4.414 2.088 24.156 1.00 88.94 202 VAL A N 1
ATOM 1564 C CA . VAL A 1 202 ? 3.222 2.933 24.340 1.00 88.94 202 VAL A CA 1
ATOM 1565 C C . VAL A 1 202 ? 3.358 3.891 25.530 1.00 88.94 202 VAL A C 1
ATOM 1567 O O . VAL A 1 202 ? 2.884 5.020 25.463 1.00 88.94 202 VAL A O 1
ATOM 1570 N N . SER A 1 203 ? 4.063 3.498 26.597 1.00 90.44 203 SER A N 1
ATOM 1571 C CA . SER A 1 203 ? 4.232 4.325 27.805 1.00 90.44 203 SER A CA 1
ATOM 1572 C C . SER A 1 203 ? 5.093 5.570 27.586 1.00 90.44 203 SER A C 1
ATOM 1574 O O . SER A 1 203 ? 5.017 6.514 28.367 1.00 90.44 203 SER A O 1
ATOM 1576 N N . LEU A 1 204 ? 5.940 5.556 26.555 1.00 90.12 204 LEU A N 1
ATOM 1577 C CA . LEU A 1 204 ? 6.773 6.692 26.151 1.00 90.12 204 LEU A CA 1
ATOM 1578 C C . LEU A 1 204 ? 6.187 7.424 24.936 1.00 90.12 204 LEU A C 1
ATOM 1580 O O . LEU A 1 204 ? 6.795 8.372 24.438 1.00 90.12 204 LEU A O 1
ATOM 1584 N N . GLY A 1 205 ? 5.039 6.955 24.442 1.00 86.50 205 GLY A N 1
ATOM 1585 C CA . GLY A 1 205 ? 4.379 7.494 23.271 1.00 86.50 205 GLY A CA 1
ATOM 1586 C C . GLY A 1 205 ? 3.814 8.897 23.521 1.00 86.50 205 GLY A C 1
ATOM 1587 O O . GLY A 1 205 ? 3.458 9.245 24.651 1.00 86.50 205 GLY A O 1
ATOM 1588 N N . PRO A 1 206 ? 3.722 9.726 22.473 1.00 92.69 206 PRO A N 1
ATOM 1589 C CA . PRO A 1 206 ? 3.056 11.017 22.553 1.00 92.69 206 PRO A CA 1
ATOM 1590 C C . PRO A 1 206 ? 1.549 10.855 22.802 1.00 92.69 206 PRO A C 1
ATOM 1592 O O . PRO A 1 206 ? 0.959 9.806 22.542 1.00 92.69 206 PRO A O 1
ATOM 1595 N N . ALA A 1 207 ? 0.900 11.925 23.267 1.00 92.31 207 ALA A N 1
ATOM 1596 C CA . ALA A 1 207 ? -0.558 11.957 23.376 1.00 92.31 207 ALA A CA 1
ATOM 1597 C C . ALA A 1 207 ? -1.225 11.747 21.995 1.00 92.31 207 ALA A C 1
ATOM 1599 O O . ALA A 1 207 ? -0.618 12.101 20.980 1.00 92.31 207 ALA A O 1
ATOM 1600 N N . PRO A 1 208 ? -2.457 11.207 21.923 1.00 92.00 208 PRO A N 1
ATOM 1601 C CA . PRO A 1 208 ? -3.162 11.003 20.656 1.00 92.00 208 PRO A CA 1
ATOM 1602 C C . PRO A 1 208 ? -3.219 12.266 19.782 1.00 92.00 208 PRO A C 1
ATOM 1604 O O . PRO A 1 208 ? -3.567 13.343 20.261 1.00 92.00 208 PRO A O 1
ATOM 1607 N N . GLY A 1 209 ? -2.876 12.130 18.502 1.00 88.62 209 GLY A N 1
ATOM 1608 C CA . GLY A 1 209 ? -2.897 13.185 17.488 1.00 88.62 209 GLY A CA 1
ATOM 1609 C C . GLY A 1 209 ? -1.701 14.143 17.504 1.00 88.62 209 GLY A C 1
ATOM 1610 O O . GLY A 1 209 ? -1.687 15.089 16.720 1.00 88.62 209 GLY A O 1
ATOM 1611 N N . VAL A 1 210 ? -0.713 13.938 18.383 1.00 92.19 210 VAL A N 1
ATOM 1612 C CA . VAL A 1 210 ? 0.436 14.852 18.542 1.00 92.19 210 VAL A CA 1
ATOM 1613 C C . VAL A 1 210 ? 1.700 14.341 17.842 1.00 92.19 210 VAL A C 1
ATOM 1615 O O . VAL A 1 210 ? 2.487 15.137 17.333 1.00 92.19 210 VAL A O 1
ATOM 1618 N N . GLY A 1 211 ? 1.921 13.028 17.836 1.00 91.00 211 GLY A N 1
ATOM 1619 C CA . GLY A 1 211 ? 3.117 12.393 17.290 1.00 91.00 211 GLY A CA 1
ATOM 1620 C C . GLY A 1 211 ? 3.058 12.085 15.798 1.00 91.00 211 GLY A C 1
ATOM 1621 O O . GLY A 1 211 ? 2.012 12.172 15.156 1.00 91.00 211 GLY A O 1
ATOM 1622 N N . SER A 1 212 ? 4.188 11.649 15.247 1.00 93.25 212 SER A N 1
ATOM 1623 C CA . SER A 1 212 ? 4.255 11.045 13.913 1.00 93.25 212 SER A CA 1
ATOM 1624 C C . SER A 1 212 ? 3.770 9.587 13.931 1.00 93.25 212 SER A C 1
ATOM 1626 O O . SER A 1 212 ? 3.788 8.926 14.969 1.00 93.25 212 SER A O 1
ATOM 1628 N N . ASN A 1 213 ? 3.326 9.048 12.783 1.00 93.94 213 ASN A N 1
ATOM 1629 C CA . ASN A 1 213 ? 2.698 7.713 12.721 1.00 93.94 213 ASN A CA 1
ATOM 1630 C C . ASN A 1 213 ? 3.596 6.563 13.225 1.00 93.94 213 ASN A C 1
ATOM 1632 O O . ASN A 1 213 ? 3.090 5.512 13.613 1.00 93.94 213 ASN A O 1
ATOM 1636 N N . ASP A 1 214 ? 4.916 6.730 13.188 1.00 93.62 214 ASP A N 1
ATOM 1637 C CA . ASP A 1 214 ? 5.910 5.761 13.656 1.00 93.62 214 ASP A CA 1
ATOM 1638 C C . ASP A 1 214 ? 6.103 5.756 15.182 1.00 93.62 214 ASP A C 1
ATOM 1640 O O . ASP A 1 214 ? 6.668 4.806 15.719 1.00 93.62 214 ASP A O 1
ATOM 1644 N N . GLN A 1 215 ? 5.602 6.774 15.889 1.00 95.00 215 GLN A N 1
ATOM 1645 C CA . GLN A 1 215 ? 5.673 6.869 17.353 1.00 95.00 215 GLN A CA 1
ATOM 1646 C C . GLN A 1 215 ? 4.535 6.129 18.070 1.00 95.00 215 GLN A C 1
ATOM 1648 O O . GLN A 1 215 ? 4.546 6.039 19.297 1.00 95.00 215 GLN A O 1
ATOM 1653 N N . TYR A 1 216 ? 3.571 5.599 17.317 1.00 96.31 216 TYR A N 1
ATOM 1654 C CA . TYR A 1 216 ? 2.447 4.815 17.820 1.00 96.31 216 TYR A CA 1
ATOM 1655 C C . TYR A 1 216 ? 2.554 3.366 17.350 1.00 96.31 216 TYR A C 1
ATOM 1657 O O . TYR A 1 216 ? 3.235 3.057 16.367 1.00 96.31 216 TYR A O 1
ATOM 1665 N N . GLU A 1 217 ? 1.837 2.467 18.022 1.00 97.19 217 GLU A N 1
ATOM 1666 C CA . GLU A 1 217 ? 1.672 1.104 17.521 1.00 97.19 217 GLU A CA 1
ATOM 1667 C C . GLU A 1 217 ? 1.098 1.148 16.098 1.00 97.19 217 GLU A C 1
ATOM 1669 O O . GLU A 1 217 ? 0.248 1.984 15.780 1.00 97.19 217 GLU A O 1
ATOM 1674 N N . ALA A 1 218 ? 1.532 0.237 15.223 1.00 97.12 218 ALA A N 1
ATOM 1675 C CA . ALA A 1 218 ? 1.047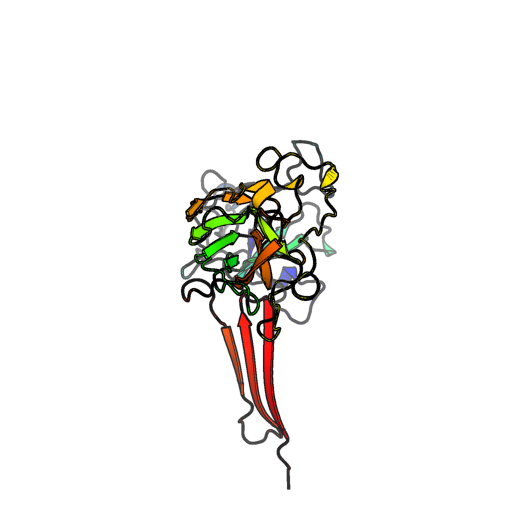 0.220 13.842 1.00 97.12 218 ALA A CA 1
ATOM 1676 C C . ALA A 1 218 ? -0.490 0.132 13.783 1.00 97.12 218 ALA A C 1
ATOM 1678 O O . ALA A 1 218 ? -1.112 0.746 12.919 1.00 97.12 218 ALA A O 1
ATOM 1679 N N . GLY A 1 219 ? -1.104 -0.580 14.732 1.00 97.56 219 GLY A N 1
ATOM 1680 C CA . GLY A 1 219 ? -2.548 -0.693 14.884 1.00 97.56 219 GLY A CA 1
ATOM 1681 C C . GLY A 1 219 ? -3.241 0.422 15.669 1.00 97.56 219 GLY A C 1
ATOM 1682 O O . GLY A 1 219 ? -4.466 0.407 15.718 1.00 97.56 219 GLY A O 1
ATOM 1683 N N . ASP A 1 220 ? -2.536 1.385 16.263 1.00 97.50 220 ASP A N 1
ATOM 1684 C CA . ASP A 1 220 ? -3.169 2.442 17.062 1.00 97.50 220 ASP A CA 1
ATOM 1685 C C . ASP A 1 220 ? -3.769 3.543 16.169 1.00 97.50 220 ASP A C 1
ATOM 1687 O O . ASP A 1 220 ? -3.131 4.548 15.847 1.00 97.50 220 ASP A O 1
ATOM 1691 N N . LEU A 1 221 ? -5.004 3.325 15.706 1.00 97.50 221 LEU A N 1
ATOM 1692 C CA . LEU A 1 221 ? -5.683 4.255 14.806 1.00 97.50 221 LEU A CA 1
ATOM 1693 C C . LEU A 1 221 ? -6.125 5.524 15.535 1.00 97.50 221 LEU A C 1
ATOM 1695 O O . LEU A 1 221 ? -5.988 6.602 14.969 1.00 97.50 221 LEU A O 1
ATOM 1699 N N . SER A 1 222 ? -6.607 5.435 16.776 1.00 96.31 222 SER A N 1
ATOM 1700 C CA . SER A 1 222 ? -7.009 6.628 17.533 1.00 96.31 222 SER A CA 1
ATOM 1701 C C . SER A 1 222 ? -5.844 7.504 17.965 1.00 96.31 222 SER A C 1
ATOM 1703 O O . SER A 1 222 ? -5.949 8.729 17.901 1.00 96.31 222 SER A O 1
ATOM 1705 N N . GLY A 1 223 ? -4.724 6.899 18.361 1.00 95.06 223 GLY A N 1
ATOM 1706 C CA . GLY A 1 223 ? -3.490 7.612 18.662 1.00 95.06 223 GLY A CA 1
ATOM 1707 C C . GLY A 1 223 ? -2.993 8.415 17.465 1.00 95.06 223 GLY A C 1
ATOM 1708 O O . GLY A 1 223 ? -2.557 9.548 17.631 1.00 95.06 223 GLY A O 1
ATOM 1709 N N . LYS A 1 224 ? -3.132 7.879 16.248 1.00 95.31 224 LYS A N 1
ATOM 1710 C CA . LYS A 1 224 ? -2.674 8.536 15.013 1.00 95.31 224 LYS A CA 1
ATOM 1711 C C . LYS A 1 224 ? -3.694 9.493 14.395 1.00 95.31 224 LYS A C 1
ATOM 1713 O O . LYS A 1 224 ? -3.318 10.562 13.926 1.00 95.31 224 LYS A O 1
ATOM 1718 N N . HIS A 1 225 ? -4.967 9.109 14.386 1.00 94.88 225 HIS A N 1
ATOM 1719 C CA . HIS A 1 225 ? -6.020 9.735 13.574 1.00 94.88 225 HIS A CA 1
ATOM 1720 C C . HIS A 1 225 ? -7.181 10.291 14.413 1.00 94.88 225 HIS A C 1
ATOM 1722 O O . HIS A 1 225 ? -8.170 10.771 13.873 1.00 94.88 225 HIS A O 1
ATOM 1728 N N . GLY A 1 226 ? -7.065 10.292 15.741 1.00 93.50 226 GLY A N 1
ATOM 1729 C CA . GLY A 1 226 ? -8.012 10.936 16.650 1.00 93.50 226 GLY A CA 1
ATOM 1730 C C . GLY A 1 226 ? -8.979 9.975 17.345 1.00 93.50 226 GLY A C 1
ATOM 1731 O O . GLY A 1 226 ? -9.342 8.916 16.834 1.00 93.50 226 GLY A O 1
ATOM 1732 N N . MET A 1 227 ? -9.398 10.379 18.543 1.00 95.88 227 MET A N 1
ATOM 1733 C CA . MET A 1 227 ? -10.283 9.621 19.434 1.00 95.88 227 MET A CA 1
ATOM 1734 C C . MET A 1 227 ? -11.762 9.737 19.021 1.00 95.88 227 MET A C 1
ATOM 1736 O O . MET A 1 227 ? -12.160 10.710 18.382 1.00 95.88 227 MET A O 1
ATOM 1740 N N . LEU A 1 228 ? -12.595 8.786 19.460 1.00 96.81 228 LEU A N 1
ATOM 1741 C CA . LEU A 1 228 ? -14.057 8.790 19.264 1.00 96.81 228 LEU A CA 1
ATOM 1742 C C . LEU A 1 228 ? -14.827 9.407 20.447 1.00 96.81 228 LEU A C 1
ATOM 1744 O O . LEU A 1 228 ? -16.056 9.339 20.501 1.00 96.81 228 LEU A O 1
ATOM 1748 N N . ASP A 1 229 ? -14.107 9.993 21.403 1.00 95.44 229 ASP A N 1
ATOM 1749 C CA . ASP A 1 229 ? -14.642 10.545 22.645 1.00 95.44 229 ASP A CA 1
ATOM 1750 C C . ASP A 1 229 ? -15.809 11.518 22.410 1.00 95.44 229 ASP A C 1
ATOM 1752 O O . ASP A 1 229 ? -15.676 12.530 21.719 1.00 95.44 229 ASP A O 1
ATOM 1756 N N . GLY A 1 230 ? -16.953 11.237 23.044 1.00 95.44 230 GLY A N 1
ATOM 1757 C CA . GLY A 1 230 ? -18.122 12.123 23.032 1.00 95.44 230 GLY A CA 1
ATOM 1758 C C . GLY A 1 230 ? -18.856 12.211 21.690 1.00 95.44 230 GLY A C 1
ATOM 1759 O O . GLY A 1 230 ? -19.792 12.997 21.571 1.00 95.44 230 GLY A O 1
ATOM 1760 N N . GLN A 1 231 ? -18.468 11.411 20.694 1.00 95.75 231 GLN A N 1
ATOM 1761 C CA . GLN A 1 231 ? -19.118 11.379 19.387 1.00 95.75 231 GLN A CA 1
ATOM 1762 C C . GLN A 1 231 ? -20.263 10.368 19.385 1.00 95.75 231 GLN A C 1
ATOM 1764 O O . GLN A 1 231 ? -20.134 9.280 19.943 1.00 95.75 231 GLN A O 1
ATOM 1769 N N . ASP A 1 232 ? -21.375 10.705 18.731 1.00 96.25 232 ASP A N 1
ATOM 1770 C CA . ASP A 1 232 ? -22.372 9.711 18.304 1.00 96.25 232 ASP A CA 1
ATOM 1771 C C . ASP A 1 232 ? -22.120 9.254 16.860 1.00 96.25 232 ASP A C 1
ATOM 1773 O O . ASP A 1 232 ? -22.209 8.068 16.537 1.00 96.25 232 ASP A O 1
ATOM 1777 N N . VAL A 1 233 ? -21.716 10.203 16.013 1.00 97.19 233 VAL A N 1
ATOM 1778 C CA . VAL A 1 233 ? -21.306 9.977 14.630 1.00 97.19 233 VAL A CA 1
ATOM 1779 C C . VAL A 1 233 ? -19.923 10.577 14.431 1.00 97.19 233 VAL A C 1
ATOM 1781 O O . VAL A 1 233 ? -19.715 11.759 14.689 1.00 97.19 233 VAL A O 1
ATOM 1784 N N . TYR A 1 234 ? -18.988 9.772 13.944 1.00 97.25 234 TYR A N 1
ATOM 1785 C CA . TYR A 1 234 ? -17.622 10.178 13.656 1.00 97.25 234 TYR A CA 1
ATOM 1786 C C . TYR A 1 234 ? -17.332 10.005 12.168 1.00 97.25 234 TYR A C 1
ATOM 1788 O O . TYR A 1 234 ? -17.496 8.917 11.612 1.00 97.25 234 TYR A O 1
ATOM 1796 N N . ARG A 1 235 ? -16.902 11.092 11.522 1.00 96.56 235 ARG A N 1
ATOM 1797 C CA . ARG A 1 235 ? -16.539 11.111 10.105 1.00 96.56 235 ARG A CA 1
ATOM 1798 C C . ARG A 1 235 ? -15.160 11.714 9.923 1.00 96.56 235 ARG A C 1
ATOM 1800 O O . ARG A 1 235 ? -14.952 12.892 10.195 1.00 96.56 235 ARG A O 1
ATOM 1807 N N . MET A 1 236 ? -14.255 10.909 9.392 1.00 95.75 236 MET A N 1
ATOM 1808 C CA . MET A 1 236 ? -12.952 11.330 8.911 1.00 95.75 236 MET A CA 1
ATOM 1809 C C . MET A 1 236 ? -12.891 11.035 7.409 1.00 95.75 236 MET A C 1
ATOM 1811 O O . MET A 1 236 ? -12.764 9.868 7.027 1.00 95.75 236 MET A O 1
ATOM 1815 N N . PRO A 1 237 ? -13.037 12.062 6.552 1.00 92.12 237 PRO A N 1
ATOM 1816 C CA . PRO A 1 237 ? -13.183 11.865 5.114 1.00 92.12 237 PRO A CA 1
ATOM 1817 C C . PRO A 1 237 ? -11.914 11.327 4.461 1.00 92.12 237 PRO A C 1
ATOM 1819 O O . PRO A 1 237 ? -12.040 10.593 3.484 1.00 92.12 237 PRO A O 1
ATOM 1822 N N . ASP A 1 238 ? -10.740 11.668 5.004 1.00 94.00 238 ASP A N 1
ATOM 1823 C CA . ASP A 1 238 ? -9.430 11.214 4.545 1.00 94.00 238 ASP A CA 1
ATOM 1824 C C . ASP A 1 238 ? -8.417 11.251 5.707 1.00 94.00 238 ASP A C 1
ATOM 1826 O O . ASP A 1 238 ? -8.346 12.233 6.447 1.00 94.00 238 ASP A O 1
ATOM 1830 N N . PHE A 1 239 ? -7.605 10.202 5.839 1.00 96.00 239 PHE A N 1
ATOM 1831 C CA . PHE A 1 239 ? -6.377 10.178 6.635 1.00 96.00 239 PHE A CA 1
ATOM 1832 C C . PHE A 1 239 ? -5.242 9.520 5.857 1.00 96.00 239 PHE A C 1
ATOM 1834 O O . PHE A 1 239 ? -5.467 8.775 4.901 1.00 96.00 239 PHE A O 1
ATOM 1841 N N . ARG A 1 240 ? -4.007 9.793 6.282 1.00 96.81 240 ARG A N 1
ATOM 1842 C CA . ARG A 1 240 ? -2.786 9.245 5.685 1.00 96.81 240 ARG A CA 1
ATOM 1843 C C . ARG A 1 240 ? -1.916 8.638 6.771 1.00 96.81 240 ARG A C 1
ATOM 1845 O O . ARG A 1 240 ? -1.662 9.277 7.787 1.00 96.81 240 ARG A O 1
ATOM 1852 N N . ASP A 1 241 ? -1.450 7.420 6.541 1.00 97.19 241 ASP A N 1
ATOM 1853 C CA . ASP A 1 241 ? -0.673 6.656 7.507 1.00 97.19 241 ASP A CA 1
ATOM 1854 C C . ASP A 1 241 ? 0.514 5.967 6.833 1.00 97.19 241 ASP A C 1
ATOM 1856 O O . ASP A 1 241 ? 0.362 5.065 6.005 1.00 97.19 241 ASP A O 1
ATOM 1860 N N . VAL A 1 242 ? 1.723 6.410 7.179 1.00 94.31 242 VAL A N 1
ATOM 1861 C CA . VAL A 1 242 ? 2.967 5.833 6.644 1.00 94.31 242 VAL A CA 1
ATOM 1862 C C . VAL A 1 242 ? 3.378 4.536 7.351 1.00 94.31 242 VAL A C 1
ATOM 1864 O O . VAL A 1 242 ? 4.308 3.870 6.904 1.00 94.31 242 VAL A O 1
ATOM 1867 N N . ASN A 1 243 ? 2.703 4.175 8.447 1.00 94.25 243 ASN A N 1
ATOM 1868 C CA . ASN A 1 243 ? 3.052 3.068 9.335 1.00 94.25 243 ASN A CA 1
ATOM 1869 C C . ASN A 1 243 ? 1.905 2.044 9.500 1.00 94.25 243 ASN A C 1
ATOM 1871 O O . ASN A 1 243 ? 1.900 1.250 10.439 1.00 94.25 243 ASN A O 1
ATOM 1875 N N . LEU A 1 244 ? 0.928 2.044 8.586 1.00 96.94 244 LEU A N 1
ATOM 1876 C CA . LEU A 1 244 ? -0.193 1.098 8.554 1.00 96.94 244 LEU A CA 1
ATOM 1877 C C . LEU A 1 244 ? -0.173 0.282 7.250 1.00 96.94 244 LEU A C 1
ATOM 1879 O O . LEU A 1 244 ? -0.918 0.585 6.320 1.00 96.94 244 LEU A O 1
ATOM 1883 N N . PRO A 1 245 ? 0.695 -0.732 7.124 1.00 95.12 245 PRO A N 1
ATOM 1884 C CA . PRO A 1 245 ? 0.876 -1.453 5.865 1.00 95.12 245 PRO A CA 1
ATOM 1885 C C . PRO A 1 245 ? -0.345 -2.314 5.499 1.00 95.12 245 PRO A C 1
ATOM 1887 O O . PRO A 1 245 ? -0.866 -3.058 6.329 1.00 95.12 245 PRO A O 1
ATOM 1890 N N . LEU A 1 246 ? -0.753 -2.289 4.226 1.00 94.38 246 LEU A N 1
ATOM 1891 C CA . LEU A 1 246 ? -1.716 -3.231 3.631 1.00 94.38 246 LEU A CA 1
ATOM 1892 C C . LEU A 1 246 ? -1.028 -4.351 2.833 1.00 94.38 246 LEU A C 1
ATOM 1894 O O . LEU A 1 246 ? -1.666 -5.338 2.458 1.00 94.38 246 LEU A O 1
ATOM 1898 N N . HIS A 1 247 ? 0.282 -4.242 2.610 1.00 88.19 247 HIS A N 1
ATOM 1899 C CA . HIS A 1 247 ? 1.101 -5.233 1.914 1.00 88.19 247 HIS A CA 1
ATOM 1900 C C . HIS A 1 247 ? 2.108 -5.929 2.837 1.00 88.19 247 HIS A C 1
ATOM 1902 O O . HIS A 1 247 ? 2.480 -5.432 3.898 1.00 88.19 247 HIS A O 1
ATOM 1908 N N . GLY A 1 248 ? 2.622 -7.068 2.367 1.00 85.19 248 GLY A N 1
ATOM 1909 C CA . GLY A 1 248 ? 3.730 -7.766 3.011 1.00 85.19 248 GLY A CA 1
ATOM 1910 C C . GLY A 1 248 ? 3.345 -8.483 4.313 1.00 85.19 248 GLY A C 1
ATOM 1911 O O . GLY A 1 248 ? 2.165 -8.604 4.640 1.00 85.19 248 GLY A O 1
ATOM 1912 N N . PRO A 1 249 ? 4.343 -8.989 5.059 1.00 85.00 249 PRO A N 1
ATOM 1913 C CA . PRO A 1 249 ? 4.122 -9.831 6.239 1.00 85.00 249 PRO A CA 1
ATOM 1914 C C . PRO A 1 249 ? 3.480 -9.086 7.419 1.00 85.00 249 PRO A C 1
ATOM 1916 O O . PRO A 1 249 ? 2.872 -9.708 8.286 1.00 85.00 249 PRO A O 1
ATOM 1919 N N . HIS A 1 250 ? 3.589 -7.758 7.447 1.00 90.06 250 HIS A N 1
ATOM 1920 C CA . HIS A 1 250 ? 2.990 -6.914 8.480 1.00 90.06 250 HIS A CA 1
ATOM 1921 C C . HIS A 1 250 ? 1.634 -6.334 8.070 1.00 90.06 250 HIS A C 1
ATOM 1923 O O . HIS A 1 250 ? 1.127 -5.474 8.778 1.00 90.06 250 HIS A O 1
ATOM 1929 N N . SER A 1 251 ? 1.033 -6.799 6.968 1.00 94.12 251 SER A N 1
ATOM 1930 C CA . SER A 1 251 ? -0.269 -6.300 6.519 1.00 94.12 251 SER A CA 1
ATOM 1931 C C . SER A 1 251 ? -1.330 -6.357 7.628 1.00 94.12 251 SER A C 1
ATOM 1933 O O . SER A 1 251 ? -1.410 -7.334 8.386 1.00 94.12 251 SER A O 1
ATOM 1935 N N . VAL A 1 252 ? -2.155 -5.310 7.711 1.00 96.50 252 VAL A N 1
ATOM 1936 C CA . VAL A 1 252 ? -3.351 -5.286 8.567 1.00 96.50 252 VAL A CA 1
ATOM 1937 C C . VAL A 1 252 ? -4.572 -5.932 7.912 1.00 96.50 252 VAL A C 1
ATOM 1939 O O . VAL A 1 252 ? -5.568 -6.191 8.582 1.00 96.50 252 VAL A O 1
ATOM 1942 N N . VAL A 1 253 ? -4.511 -6.248 6.617 1.00 93.56 253 VAL A N 1
ATOM 1943 C CA . VAL A 1 253 ? -5.592 -6.972 5.938 1.00 93.56 253 VAL A CA 1
ATOM 1944 C C . VAL A 1 253 ? -5.714 -8.379 6.527 1.00 93.56 253 VAL A C 1
ATOM 1946 O O . VAL A 1 253 ? -4.721 -9.086 6.680 1.00 93.56 253 VAL A O 1
ATOM 1949 N N . GLY A 1 254 ? -6.938 -8.789 6.863 1.00 88.50 254 GLY A N 1
ATOM 1950 C CA . GLY A 1 254 ? -7.210 -10.047 7.559 1.00 88.50 254 GLY A CA 1
ATOM 1951 C C . GLY A 1 254 ? -7.033 -9.983 9.079 1.00 88.50 254 GLY A C 1
ATOM 1952 O O . GLY A 1 254 ? -7.203 -11.000 9.741 1.00 88.50 254 GLY A O 1
ATOM 1953 N N . ARG A 1 255 ? -6.715 -8.816 9.648 1.00 95.56 255 ARG A N 1
ATOM 1954 C CA . ARG A 1 255 ? -6.773 -8.565 11.097 1.00 95.56 255 ARG A CA 1
ATOM 1955 C C . ARG A 1 255 ? -8.133 -7.997 11.491 1.00 95.56 255 ARG A C 1
ATOM 1957 O O . ARG A 1 255 ? -9.032 -7.927 10.658 1.00 95.56 255 ARG A O 1
ATOM 1964 N N . SER A 1 256 ? -8.307 -7.587 12.739 1.00 96.44 256 SER A N 1
ATOM 1965 C CA . SER A 1 256 ? -9.546 -6.966 13.213 1.00 96.44 256 SER A CA 1
ATOM 1966 C C . SER A 1 256 ? -9.334 -5.530 13.655 1.00 96.44 256 SER A C 1
ATOM 1968 O O . SER A 1 256 ? -8.250 -5.175 14.104 1.00 96.44 256 SER A O 1
ATOM 1970 N N . VAL A 1 257 ? -10.377 -4.714 13.541 1.00 98.50 257 VAL A N 1
ATOM 1971 C CA . VAL A 1 257 ? -10.498 -3.449 14.265 1.00 98.50 257 VAL A CA 1
ATOM 1972 C C . VAL A 1 257 ? -11.424 -3.667 15.448 1.00 98.50 257 VAL A C 1
ATOM 1974 O O . VAL A 1 257 ? -12.479 -4.281 15.294 1.00 98.50 257 VAL A O 1
ATOM 1977 N N . VAL A 1 258 ? -11.047 -3.143 16.609 1.00 98.31 258 VAL A N 1
ATOM 1978 C CA . VAL A 1 258 ? -11.870 -3.113 17.819 1.00 98.31 258 VAL A CA 1
ATOM 1979 C C . VAL A 1 258 ? -12.161 -1.663 18.168 1.00 98.31 258 VAL A C 1
ATOM 1981 O O . VAL A 1 258 ? -11.241 -0.854 18.237 1.00 98.31 258 VAL A O 1
ATOM 1984 N N . VAL A 1 259 ? -13.430 -1.341 18.413 1.00 98.19 259 VAL A N 1
ATOM 1985 C CA . VAL A 1 259 ? -13.860 -0.065 18.997 1.00 98.19 259 VAL A CA 1
ATOM 1986 C C . VAL A 1 259 ? -14.054 -0.275 20.494 1.00 98.19 259 VAL A C 1
ATOM 1988 O O . VAL A 1 259 ? -14.774 -1.181 20.919 1.00 98.19 259 VAL A O 1
ATOM 1991 N N . HIS A 1 260 ? -13.418 0.559 21.306 1.00 97.31 260 HIS A N 1
ATOM 1992 C CA . HIS A 1 260 ? -13.479 0.499 22.760 1.00 97.31 260 HIS A CA 1
ATOM 1993 C C . HIS A 1 260 ? -14.481 1.517 23.306 1.00 97.31 260 HIS A C 1
ATOM 1995 O O . HIS A 1 260 ? -14.612 2.620 22.779 1.00 97.31 260 HIS A O 1
ATOM 2001 N N . LYS A 1 261 ? -15.159 1.186 24.409 1.00 96.38 261 LYS A N 1
ATOM 2002 C CA . LYS A 1 261 ? -15.846 2.178 25.239 1.00 96.38 261 LYS A CA 1
ATOM 2003 C C . LYS A 1 261 ? -14.816 2.958 26.047 1.00 96.38 261 LYS A C 1
ATOM 2005 O O . LYS A 1 261 ? -13.867 2.380 26.578 1.00 96.38 261 LYS A O 1
ATOM 2010 N N . LYS A 1 262 ? -15.068 4.250 26.245 1.00 94.69 262 LYS A N 1
ATOM 2011 C CA . LYS A 1 262 ? -14.284 5.110 27.140 1.00 94.69 262 LYS A CA 1
ATOM 2012 C C . LYS A 1 262 ? -14.275 4.574 28.573 1.00 94.69 262 LYS A C 1
ATOM 2014 O O . LYS A 1 262 ? -13.252 4.591 29.255 1.00 94.69 262 LYS A O 1
ATOM 2019 N N . ALA A 1 263 ? -15.407 4.035 29.024 1.00 94.31 263 ALA A N 1
ATOM 2020 C CA . ALA A 1 263 ? -15.505 3.375 30.317 1.00 94.31 263 ALA A CA 1
ATOM 2021 C C . ALA A 1 263 ? -14.648 2.096 30.343 1.00 94.31 263 ALA A C 1
ATOM 2023 O O . ALA A 1 263 ? -14.943 1.122 29.650 1.00 94.31 263 ALA A O 1
ATOM 2024 N N . ARG A 1 264 ? -13.602 2.099 31.182 1.00 91.69 264 ARG A N 1
ATOM 2025 C CA . ARG A 1 264 ? -12.702 0.953 31.435 1.00 91.69 264 ARG A CA 1
ATOM 2026 C C . ARG A 1 264 ? -11.998 0.392 30.190 1.00 91.69 264 ARG A C 1
ATOM 2028 O O . ARG A 1 264 ? -11.550 -0.748 30.225 1.00 91.69 264 ARG A O 1
ATOM 2035 N N . ASN A 1 265 ? -11.911 1.163 29.103 1.00 92.00 265 ASN A N 1
ATOM 2036 C CA . ASN A 1 265 ? -11.353 0.714 27.824 1.00 92.00 265 ASN A CA 1
ATOM 2037 C C . ASN A 1 265 ? -11.987 -0.599 27.304 1.00 92.00 265 ASN A C 1
ATOM 2039 O O . ASN A 1 265 ? -11.316 -1.452 26.714 1.00 92.00 265 ASN A O 1
ATOM 2043 N N . PHE A 1 266 ? -13.282 -0.799 27.575 1.00 95.00 266 PHE A N 1
ATOM 2044 C CA . PHE A 1 266 ? -13.976 -2.054 27.290 1.00 95.00 266 PHE A CA 1
ATOM 2045 C C . PHE A 1 266 ? -14.107 -2.288 25.783 1.00 95.00 266 PHE A C 1
ATOM 2047 O O . PHE A 1 266 ? -14.627 -1.429 25.078 1.00 95.00 266 PHE A O 1
ATOM 2054 N N . ARG A 1 267 ? -13.699 -3.460 25.289 1.00 95.81 267 ARG A N 1
ATOM 2055 C CA . ARG A 1 267 ? -13.825 -3.837 23.871 1.00 95.81 267 ARG A CA 1
ATOM 2056 C C . ARG A 1 267 ? -15.298 -3.997 23.505 1.00 95.81 267 ARG A C 1
ATOM 2058 O O . ARG A 1 267 ? -15.932 -4.968 23.905 1.00 95.81 267 ARG A O 1
ATOM 2065 N N . TRP A 1 268 ? -15.850 -3.020 22.795 1.00 95.88 268 TRP A N 1
ATOM 2066 C CA . TRP A 1 268 ? -17.291 -2.899 22.600 1.00 95.88 268 TRP A CA 1
ATOM 2067 C C . TRP A 1 268 ? -17.784 -3.707 21.409 1.00 95.88 268 TRP A C 1
ATOM 2069 O O . TRP A 1 268 ? -18.683 -4.533 21.545 1.00 95.88 268 TRP A O 1
ATOM 2079 N N . THR A 1 269 ? -17.192 -3.443 20.251 1.00 97.06 269 THR A N 1
ATOM 2080 C CA . THR A 1 269 ? -17.510 -4.101 18.990 1.00 97.06 269 THR A CA 1
ATOM 2081 C C . THR A 1 269 ? -16.231 -4.285 18.195 1.00 97.06 269 THR A C 1
ATOM 2083 O O . THR A 1 269 ? -15.257 -3.549 18.385 1.00 97.06 269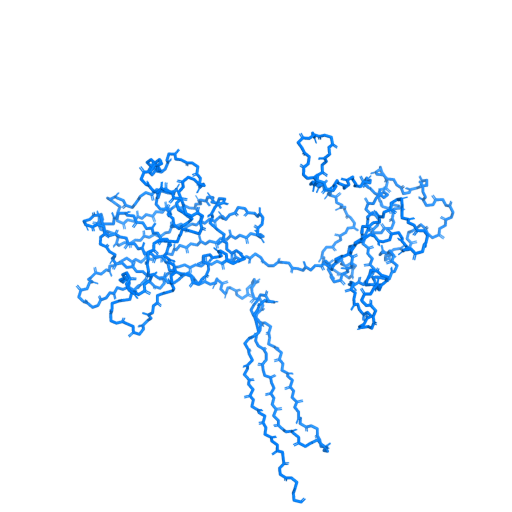 THR A O 1
ATOM 2086 N N . CYS A 1 270 ? -16.217 -5.270 17.314 1.00 97.56 270 CYS A N 1
ATOM 2087 C CA . CYS A 1 270 ? -15.077 -5.560 16.473 1.00 97.56 270 CYS A CA 1
ATOM 2088 C C . CYS A 1 270 ? -15.510 -6.059 15.102 1.00 97.56 270 CYS A C 1
ATOM 2090 O O . CYS A 1 270 ? -16.596 -6.605 14.931 1.00 97.56 270 CYS A O 1
ATOM 2092 N N . ALA A 1 271 ? -14.644 -5.881 14.113 1.00 97.00 271 ALA A N 1
ATOM 2093 C CA . ALA A 1 271 ? -14.878 -6.350 12.757 1.00 97.00 271 ALA A CA 1
ATOM 2094 C C . ALA A 1 271 ? -13.556 -6.694 12.071 1.00 97.00 271 ALA A C 1
ATOM 2096 O O . ALA A 1 271 ? -12.521 -6.087 12.341 1.00 97.00 271 ALA A O 1
ATOM 2097 N N . THR A 1 272 ? -13.584 -7.671 11.168 1.00 94.38 272 THR A N 1
ATOM 2098 C CA . THR A 1 272 ? -12.400 -8.069 10.393 1.00 94.38 272 THR A CA 1
ATOM 2099 C C . THR A 1 272 ? -12.157 -7.085 9.245 1.00 94.38 272 THR A C 1
ATOM 2101 O O . THR A 1 272 ? -13.094 -6.712 8.541 1.00 94.38 272 THR A O 1
ATOM 2104 N N . ILE A 1 273 ? -10.897 -6.701 9.028 1.00 95.88 273 ILE A N 1
ATOM 2105 C CA . ILE A 1 273 ? -10.431 -5.945 7.861 1.00 95.88 273 ILE A CA 1
ATOM 2106 C C . ILE A 1 273 ? -10.443 -6.885 6.661 1.00 95.88 273 ILE A C 1
ATOM 2108 O O . ILE A 1 273 ? -9.589 -7.765 6.529 1.00 95.88 273 ILE A O 1
ATOM 2112 N N . GLN A 1 274 ? -11.419 -6.701 5.783 1.00 89.19 274 GLN A N 1
ATOM 2113 C CA . GLN A 1 274 ? -11.605 -7.523 4.595 1.00 89.19 274 GLN A CA 1
ATOM 2114 C C . GLN A 1 274 ? -11.077 -6.793 3.358 1.00 89.19 274 GLN A C 1
ATOM 2116 O O . GLN A 1 274 ? -11.237 -5.577 3.268 1.00 89.19 274 GLN A O 1
ATOM 2121 N N . PRO A 1 275 ? -10.469 -7.490 2.386 1.00 88.19 275 PRO A N 1
ATOM 2122 C CA . PRO A 1 275 ? -10.188 -6.897 1.084 1.00 88.19 275 PRO A CA 1
ATOM 2123 C C . PRO A 1 275 ? -11.491 -6.405 0.436 1.00 88.19 275 PRO A C 1
ATOM 2125 O O . PRO A 1 275 ? -12.479 -7.139 0.409 1.00 88.19 275 PRO A O 1
ATOM 2128 N N . ASP A 1 276 ? -11.492 -5.186 -0.102 1.00 81.25 276 ASP A N 1
ATOM 2129 C CA . ASP A 1 276 ? -12.640 -4.660 -0.839 1.00 81.25 276 ASP A CA 1
ATOM 2130 C C . ASP A 1 276 ? -12.672 -5.329 -2.219 1.00 81.25 276 ASP A C 1
ATOM 2132 O O . ASP A 1 276 ? -11.840 -5.077 -3.097 1.00 81.25 276 ASP A O 1
ATOM 2136 N N . HIS A 1 277 ? -13.611 -6.255 -2.388 1.00 60.47 277 HIS A N 1
ATOM 2137 C CA . HIS A 1 277 ? -13.811 -7.016 -3.612 1.00 60.47 277 HIS A CA 1
ATOM 2138 C C . HIS A 1 277 ? -14.789 -6.291 -4.541 1.00 60.47 277 HIS A C 1
ATOM 2140 O O . HIS A 1 277 ? -15.804 -6.859 -4.935 1.00 60.47 277 HIS A O 1
ATOM 2146 N N . ARG A 1 278 ? -14.511 -5.037 -4.913 1.00 54.78 278 ARG A N 1
ATOM 2147 C CA . ARG A 1 278 ? -15.241 -4.432 -6.036 1.00 54.78 278 ARG A CA 1
ATOM 2148 C C . ARG A 1 278 ? -14.821 -5.117 -7.335 1.00 54.78 278 ARG A C 1
ATOM 2150 O O . ARG A 1 278 ? -13.624 -5.292 -7.596 1.00 54.78 278 ARG A O 1
ATOM 2157 N N . GLU A 1 279 ? -15.816 -5.497 -8.138 1.00 47.47 279 GLU A N 1
ATOM 2158 C CA . GLU A 1 279 ? -15.656 -6.179 -9.433 1.00 47.47 279 GLU A CA 1
ATOM 2159 C C . GLU A 1 279 ? -14.742 -5.407 -10.404 1.00 47.47 279 GLU A C 1
ATOM 2161 O O . GLU A 1 279 ? -14.103 -6.005 -11.269 1.00 47.47 279 GLU A O 1
ATOM 2166 N N . ASP A 1 280 ? -14.590 -4.101 -10.184 1.00 50.22 280 ASP A N 1
ATOM 2167 C CA . ASP A 1 280 ? -13.841 -3.178 -11.038 1.00 50.22 280 ASP A CA 1
ATOM 2168 C C . ASP A 1 280 ? -12.314 -3.228 -10.821 1.00 50.22 280 ASP A C 1
ATOM 2170 O O . ASP A 1 280 ? -11.559 -2.683 -11.628 1.00 50.22 280 ASP A O 1
ATOM 2174 N N . GLY A 1 281 ? -11.830 -3.843 -9.731 1.00 48.44 281 GLY A N 1
ATOM 2175 C CA . GLY A 1 281 ? -10.418 -3.739 -9.320 1.00 48.44 281 GLY A CA 1
ATOM 2176 C C . GLY A 1 281 ? -9.721 -5.049 -8.957 1.00 48.44 281 GLY A C 1
ATOM 2177 O O . GLY A 1 281 ? -8.508 -5.163 -9.140 1.00 48.44 281 GLY A O 1
ATOM 2178 N N . VAL A 1 282 ? -10.462 -6.057 -8.486 1.00 51.34 282 VAL A N 1
ATOM 2179 C CA . VAL A 1 282 ? -9.905 -7.364 -8.110 1.00 51.34 282 VAL A CA 1
ATOM 2180 C C . VAL A 1 282 ? -10.480 -8.435 -9.026 1.00 51.34 282 VAL A C 1
ATOM 2182 O O . VAL A 1 282 ? -11.530 -9.023 -8.769 1.00 51.34 282 VAL A O 1
ATOM 2185 N N . ARG A 1 283 ? -9.765 -8.735 -10.115 1.00 48.12 283 ARG A N 1
ATOM 2186 C CA . ARG A 1 283 ? -10.137 -9.843 -10.997 1.00 48.12 283 ARG A CA 1
ATOM 2187 C C . ARG A 1 283 ? -9.876 -11.155 -10.261 1.00 48.12 283 ARG A C 1
ATOM 2189 O O . ARG A 1 283 ? -8.734 -11.597 -10.149 1.00 48.12 283 ARG A O 1
ATOM 2196 N N . LYS A 1 284 ? -10.935 -11.798 -9.770 1.00 49.91 284 LYS A N 1
ATOM 2197 C CA . LYS A 1 284 ? -10.882 -13.199 -9.339 1.00 49.91 284 LYS A CA 1
ATOM 2198 C C . LYS A 1 284 ? -10.483 -14.041 -10.548 1.00 49.91 284 LYS A C 1
ATOM 2200 O O . LYS A 1 284 ? -11.291 -14.268 -11.447 1.00 49.91 284 LYS A O 1
ATOM 2205 N N . VAL A 1 285 ? -9.230 -14.482 -10.595 1.00 55.34 285 VAL A N 1
ATOM 2206 C CA . VAL A 1 285 ? -8.757 -15.354 -11.670 1.00 55.34 285 VAL A CA 1
ATOM 2207 C C . VAL A 1 285 ? -9.082 -16.783 -11.269 1.00 55.34 285 VAL A C 1
ATOM 2209 O O . VAL A 1 285 ? -8.597 -17.288 -10.254 1.00 55.34 285 VAL A O 1
ATOM 2212 N N . ILE A 1 286 ? -9.940 -17.422 -12.058 1.00 58.78 286 ILE A N 1
ATOM 2213 C CA . ILE A 1 286 ? -10.291 -18.829 -11.896 1.00 58.78 286 ILE A CA 1
ATOM 2214 C C . ILE A 1 286 ? -9.586 -19.596 -13.010 1.00 58.78 286 ILE A C 1
ATOM 2216 O O . ILE A 1 286 ? -9.917 -19.435 -14.181 1.00 58.78 286 ILE A O 1
ATOM 2220 N N . GLY A 1 287 ? -8.612 -20.421 -12.637 1.00 60.50 287 GLY A N 1
ATOM 2221 C CA . GLY A 1 287 ? -8.018 -21.416 -13.523 1.00 60.50 287 GLY A CA 1
ATOM 2222 C C . GLY A 1 287 ? -8.736 -22.753 -13.360 1.00 60.50 287 GLY A C 1
ATOM 2223 O O . GLY A 1 287 ? -8.986 -23.184 -12.233 1.00 60.50 287 GLY A O 1
ATOM 2224 N N . LEU A 1 288 ? -9.062 -23.414 -14.470 1.00 66.56 288 LEU A N 1
ATOM 2225 C CA . LEU A 1 288 ? -9.607 -24.770 -14.474 1.00 66.56 288 LEU A CA 1
ATOM 2226 C C . LEU A 1 288 ? -8.717 -25.661 -15.341 1.00 66.56 288 LEU A C 1
ATOM 2228 O O . LEU A 1 288 ? -8.655 -25.483 -16.554 1.00 66.56 288 LEU A O 1
ATOM 2232 N N . ALA A 1 289 ? -8.048 -26.627 -14.717 1.00 71.25 289 ALA A N 1
ATOM 2233 C CA . ALA A 1 289 ? -7.389 -27.718 -15.426 1.00 71.25 289 ALA A CA 1
ATOM 2234 C C . ALA A 1 289 ? -8.306 -28.943 -15.374 1.00 71.25 289 ALA A C 1
ATOM 2236 O O . ALA A 1 289 ? -8.685 -29.362 -14.281 1.00 71.25 289 ALA A O 1
ATOM 2237 N N . SER A 1 290 ? -8.686 -29.497 -16.528 1.00 73.50 290 SER A N 1
ATOM 2238 C CA . SER A 1 290 ? -9.578 -30.661 -16.624 1.00 73.50 290 SER A CA 1
ATOM 2239 C C . SER A 1 290 ? -8.878 -31.840 -17.304 1.00 73.50 290 SER A C 1
ATOM 2241 O O . SER A 1 290 ? -8.133 -31.664 -18.267 1.00 73.50 290 SER A O 1
ATOM 2243 N N . PHE A 1 291 ? -9.117 -33.051 -16.798 1.00 73.88 291 PHE A N 1
ATOM 2244 C CA . PHE A 1 291 ? -8.467 -34.288 -17.238 1.00 73.88 291 PHE A CA 1
ATOM 2245 C C . PHE A 1 291 ? -9.488 -35.256 -17.864 1.00 73.88 291 PHE A C 1
ATOM 2247 O O . PHE A 1 291 ? -9.696 -36.358 -17.375 1.00 73.88 291 PHE A O 1
ATOM 2254 N N . HIS A 1 292 ? -10.168 -34.832 -18.938 1.00 62.94 292 HIS A N 1
ATOM 2255 C CA . HIS A 1 292 ? -11.285 -35.583 -19.553 1.00 62.94 292 HIS A CA 1
ATOM 2256 C C . HIS A 1 292 ? -10.930 -36.305 -20.871 1.00 62.94 292 HIS A C 1
ATOM 2258 O O . HIS A 1 292 ? -11.812 -36.800 -21.573 1.00 62.94 292 HIS A O 1
ATOM 2264 N N . LYS A 1 293 ? -9.647 -36.387 -21.243 1.00 66.75 293 LYS A N 1
ATOM 2265 C CA . LYS A 1 293 ? -9.235 -37.010 -22.513 1.00 66.75 293 LYS A CA 1
ATOM 2266 C C . LYS A 1 293 ? -9.318 -38.543 -22.437 1.00 66.75 293 LYS A C 1
ATOM 2268 O O . LYS A 1 293 ? -8.832 -39.153 -21.485 1.00 66.75 293 LYS A O 1
ATOM 2273 N N . GLN A 1 294 ? -9.898 -39.174 -23.463 1.00 60.78 294 GLN A N 1
ATOM 2274 C CA . GLN A 1 294 ? -9.883 -40.634 -23.617 1.00 60.78 294 GLN A CA 1
ATOM 2275 C C . GLN A 1 294 ? -8.432 -41.147 -23.694 1.00 60.78 294 GLN A C 1
ATOM 2277 O O . GLN A 1 294 ? -7.602 -40.563 -24.389 1.00 60.78 294 GLN A O 1
ATOM 2282 N N . GLY A 1 295 ? -8.126 -42.215 -22.948 1.00 65.25 295 GLY A N 1
ATOM 2283 C CA . GLY A 1 295 ? -6.786 -42.816 -22.866 1.00 65.25 295 GLY A CA 1
ATOM 2284 C C . GLY A 1 295 ? -5.910 -42.363 -21.685 1.00 65.25 295 GLY A C 1
ATOM 2285 O O . GLY A 1 295 ? -4.782 -42.830 -21.574 1.00 65.25 295 GLY A O 1
ATOM 2286 N N . ILE A 1 296 ? -6.396 -41.490 -20.791 1.00 64.75 296 ILE A N 1
ATOM 2287 C CA . ILE A 1 296 ? -5.669 -41.070 -19.577 1.00 64.75 296 ILE A CA 1
ATOM 2288 C C . ILE A 1 296 ? -6.262 -41.763 -18.336 1.00 64.75 296 ILE A C 1
ATOM 2290 O O . ILE A 1 296 ? -7.480 -41.867 -18.192 1.00 64.7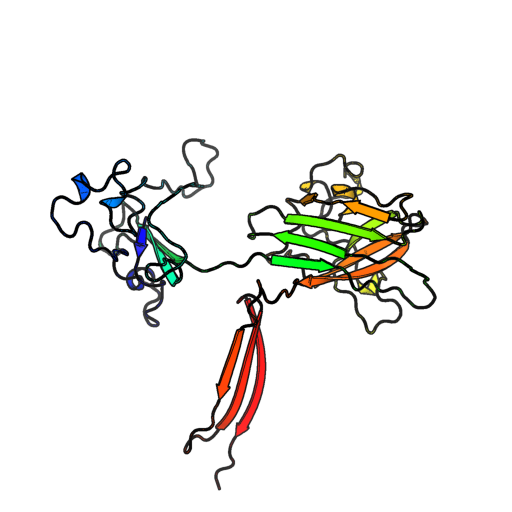5 296 ILE A O 1
ATOM 2294 N N . ALA A 1 297 ? -5.398 -42.241 -17.432 1.00 72.31 297 ALA A N 1
ATOM 2295 C CA . ALA A 1 297 ? -5.759 -43.024 -16.237 1.00 72.31 297 ALA A CA 1
ATOM 2296 C C . ALA A 1 297 ? -6.379 -42.204 -15.083 1.00 72.31 297 ALA A C 1
ATOM 2298 O O . ALA A 1 297 ? -6.683 -42.746 -14.017 1.00 72.31 297 ALA A O 1
ATOM 2299 N N . VAL A 1 298 ? -6.535 -40.896 -15.269 1.00 60.69 298 VAL A N 1
ATOM 2300 C CA . VAL A 1 298 ? -6.962 -39.946 -14.242 1.00 60.69 298 VAL A CA 1
ATOM 2301 C C . VAL A 1 298 ? -8.101 -39.113 -14.803 1.00 60.69 298 VAL A C 1
ATOM 2303 O O . VAL A 1 298 ? -7.992 -38.595 -15.911 1.00 60.69 298 VAL A O 1
ATOM 2306 N N . GLU A 1 299 ? -9.169 -38.988 -14.024 1.00 72.75 299 GLU A N 1
ATOM 2307 C CA . GLU A 1 299 ? -10.335 -38.174 -14.342 1.00 72.75 299 GLU A CA 1
ATOM 2308 C C . GLU A 1 299 ? -10.598 -37.192 -13.206 1.00 72.75 299 GLU A C 1
ATOM 2310 O O . GLU A 1 299 ? -10.463 -37.532 -12.026 1.00 72.75 299 GLU A O 1
ATOM 2315 N N . GLY A 1 300 ? -10.943 -35.959 -13.569 1.00 71.06 300 GLY A N 1
ATOM 2316 C CA . GLY A 1 300 ? -11.231 -34.907 -12.609 1.00 71.06 300 GLY A CA 1
ATOM 2317 C C . GLY A 1 300 ? -10.815 -33.528 -13.088 1.00 71.06 300 GLY A C 1
ATOM 2318 O O . GLY A 1 300 ? -10.452 -33.316 -14.250 1.00 71.06 300 GLY A O 1
ATOM 2319 N N . PHE A 1 301 ? -10.849 -32.580 -12.160 1.00 69.25 301 PHE A N 1
ATOM 2320 C CA . PHE A 1 301 ? -10.425 -31.213 -12.408 1.00 69.25 301 PHE A CA 1
ATOM 2321 C C . PHE A 1 301 ? -9.728 -30.616 -11.188 1.00 69.25 301 PHE A C 1
ATOM 2323 O O . PHE A 1 301 ? -9.991 -30.969 -10.035 1.00 69.25 301 PHE A O 1
ATOM 2330 N N . ILE A 1 302 ? -8.841 -29.667 -11.460 1.00 69.81 302 ILE A N 1
ATOM 2331 C CA . ILE A 1 302 ? -8.230 -28.811 -10.453 1.00 69.81 302 ILE A CA 1
ATOM 2332 C C . ILE A 1 302 ? -8.755 -27.406 -10.698 1.00 69.81 302 ILE A C 1
ATOM 2334 O O . ILE A 1 302 ? -8.530 -26.816 -11.759 1.00 69.81 302 ILE A O 1
ATOM 2338 N N . ARG A 1 303 ? -9.460 -26.873 -9.699 1.00 64.94 303 ARG A N 1
ATOM 2339 C CA . ARG A 1 303 ? -9.879 -25.476 -9.691 1.00 64.94 303 ARG A CA 1
ATOM 2340 C C . ARG A 1 303 ? -8.881 -24.673 -8.873 1.00 64.94 303 ARG A C 1
ATOM 2342 O O . ARG A 1 303 ? -8.707 -24.916 -7.679 1.00 64.94 303 ARG A O 1
ATOM 2349 N N . LEU A 1 304 ? -8.268 -23.699 -9.527 1.00 65.12 304 LEU A N 1
ATOM 2350 C CA . LEU A 1 304 ? -7.336 -22.753 -8.937 1.00 65.12 304 LEU A CA 1
ATOM 2351 C C . LEU A 1 304 ? -8.054 -21.418 -8.799 1.00 65.12 304 LEU A C 1
ATOM 2353 O O . LEU A 1 304 ? -8.534 -20.868 -9.790 1.00 65.12 304 LEU A O 1
ATOM 2357 N N . VAL A 1 305 ? -8.150 -20.905 -7.578 1.00 61.81 305 VAL A N 1
ATOM 2358 C CA . VAL A 1 305 ? -8.674 -19.561 -7.338 1.00 61.81 305 VAL A CA 1
ATOM 2359 C C . VAL A 1 305 ? -7.519 -18.695 -6.880 1.00 61.81 305 VAL A C 1
ATOM 2361 O O . VAL A 1 305 ? -6.900 -18.990 -5.858 1.00 61.81 305 VAL A O 1
ATOM 2364 N N . SER A 1 306 ? -7.237 -17.642 -7.648 1.00 53.19 306 SER A N 1
ATOM 2365 C CA . SER A 1 306 ? -6.297 -16.608 -7.243 1.00 53.19 306 SER A CA 1
ATOM 2366 C C . SER A 1 306 ? -7.005 -15.285 -7.018 1.00 53.19 306 SER A C 1
ATOM 2368 O O . SER A 1 306 ? -7.736 -14.784 -7.877 1.00 53.19 306 SER A O 1
ATOM 2370 N N . THR A 1 307 ? -6.751 -14.721 -5.846 1.00 53.88 307 THR A N 1
ATOM 2371 C CA . THR A 1 307 ? -7.052 -13.336 -5.502 1.00 53.88 307 THR A CA 1
ATOM 2372 C C . THR A 1 307 ? -5.725 -12.583 -5.478 1.00 53.88 307 THR A C 1
ATOM 2374 O O . THR A 1 307 ? -4.811 -12.962 -4.744 1.00 53.88 307 THR A O 1
ATOM 2377 N N . ASN A 1 308 ? -5.592 -11.549 -6.308 1.00 55.25 308 ASN A N 1
ATOM 2378 C CA . ASN A 1 308 ? -4.417 -10.666 -6.367 1.00 55.25 308 ASN A CA 1
ATOM 2379 C C . ASN A 1 308 ? -3.078 -11.338 -6.734 1.00 55.25 308 ASN A C 1
ATOM 2381 O O . ASN A 1 308 ? -2.017 -10.833 -6.377 1.00 55.25 308 ASN A O 1
ATOM 2385 N N . GLY A 1 309 ? -3.092 -12.474 -7.442 1.00 48.31 309 GLY A N 1
ATOM 2386 C CA . GLY A 1 309 ? -1.871 -13.115 -7.951 1.00 48.31 309 GLY A CA 1
ATOM 2387 C C . GLY A 1 309 ? -0.909 -13.653 -6.881 1.00 48.31 309 GLY A C 1
ATOM 2388 O O . GLY A 1 309 ? 0.207 -14.029 -7.229 1.00 48.31 309 GLY A O 1
ATOM 2389 N N . LEU A 1 310 ? -1.313 -13.690 -5.602 1.00 42.25 310 LEU A N 1
ATOM 2390 C CA . LEU A 1 310 ? -0.434 -14.030 -4.470 1.00 42.25 310 LEU A CA 1
ATOM 2391 C C . LEU A 1 310 ? -0.995 -15.071 -3.488 1.00 42.25 310 LEU A C 1
ATOM 2393 O O . LEU A 1 310 ? -0.315 -15.430 -2.535 1.00 42.25 310 LEU A O 1
ATOM 2397 N N . SER A 1 311 ? -2.176 -15.637 -3.730 1.00 40.94 311 SER A N 1
ATOM 2398 C CA . SER A 1 311 ? -2.632 -16.831 -3.009 1.00 40.94 311 SER A CA 1
ATOM 2399 C C . SER A 1 311 ? -3.366 -17.767 -3.960 1.00 40.94 311 SER A C 1
ATOM 2401 O O . SER A 1 311 ? -4.199 -17.315 -4.748 1.00 40.94 311 SER A O 1
ATOM 2403 N N . LEU A 1 312 ? -3.003 -19.052 -3.928 1.00 38.81 312 LEU A N 1
ATOM 2404 C CA . LEU A 1 312 ? -3.630 -20.140 -4.673 1.00 38.81 312 LEU A CA 1
ATOM 2405 C C . LEU A 1 312 ? -4.435 -20.974 -3.666 1.00 38.81 312 LEU A C 1
ATOM 2407 O O . LEU A 1 312 ? -3.867 -21.778 -2.931 1.00 38.81 312 LEU A O 1
ATOM 2411 N N . ALA A 1 313 ? -5.757 -20.818 -3.635 1.00 45.56 313 ALA A N 1
ATOM 2412 C CA . ALA A 1 313 ? -6.614 -21.819 -3.005 1.00 45.56 313 ALA A CA 1
ATOM 2413 C C . ALA A 1 313 ? -6.947 -22.879 -4.066 1.00 45.56 313 ALA A C 1
ATOM 2415 O O . ALA A 1 313 ? -7.592 -22.577 -5.075 1.00 45.56 313 ALA A O 1
ATOM 2416 N N . SER A 1 314 ? -6.467 -24.111 -3.871 1.00 40.03 314 SER A N 1
ATOM 2417 C CA . SER A 1 314 ? -6.717 -25.241 -4.775 1.00 40.03 314 SER A CA 1
ATOM 2418 C C . SER A 1 314 ? -7.840 -26.111 -4.208 1.00 40.03 314 SER A C 1
ATOM 2420 O O . SER A 1 314 ? -7.711 -26.628 -3.099 1.00 40.03 314 SER A O 1
ATOM 2422 N N . LYS A 1 315 ? -8.921 -26.308 -4.972 1.00 42.75 315 LYS A N 1
ATOM 2423 C CA . LYS A 1 315 ? -9.907 -27.368 -4.706 1.00 42.75 315 LYS A CA 1
ATOM 2424 C C . LYS A 1 315 ? -9.698 -28.464 -5.748 1.00 42.75 315 LYS A C 1
ATOM 2426 O O . LYS A 1 315 ? -9.784 -28.192 -6.947 1.00 42.75 315 LYS A O 1
ATOM 2431 N N . GLN A 1 316 ? -9.383 -29.670 -5.284 1.00 44.62 316 GLN A N 1
ATOM 2432 C CA . GLN A 1 316 ? -9.056 -30.817 -6.131 1.00 44.62 316 GLN A CA 1
ATOM 2433 C C . GLN A 1 316 ? -10.138 -31.883 -5.998 1.00 44.62 316 GLN A C 1
ATOM 2435 O O . GLN A 1 316 ? -10.555 -32.211 -4.890 1.00 44.62 316 GLN A O 1
ATOM 2440 N N . GLN A 1 317 ? -10.564 -32.434 -7.128 1.00 49.78 317 GLN A N 1
ATOM 2441 C CA . GLN A 1 317 ? -11.342 -33.663 -7.178 1.00 49.78 317 GLN A CA 1
ATOM 2442 C C . GLN A 1 317 ? -10.733 -34.510 -8.290 1.00 49.78 317 GLN A C 1
ATOM 2444 O O . GLN A 1 317 ? -10.954 -34.246 -9.470 1.00 49.78 317 GLN A O 1
ATOM 2449 N N . ILE A 1 318 ? -9.876 -35.452 -7.895 1.00 52.25 318 ILE A N 1
ATOM 2450 C CA . ILE A 1 318 ? -9.105 -36.310 -8.793 1.00 52.25 318 ILE A CA 1
ATOM 2451 C C . ILE A 1 318 ? -9.380 -37.755 -8.397 1.00 52.25 318 ILE A C 1
ATOM 2453 O O . ILE A 1 318 ? -9.176 -38.139 -7.247 1.00 52.25 318 ILE A O 1
ATOM 2457 N N . THR A 1 319 ? -9.821 -38.557 -9.357 1.00 56.16 319 THR A N 1
ATOM 2458 C CA . THR A 1 319 ? -10.074 -39.987 -9.177 1.00 56.16 319 THR A CA 1
ATOM 2459 C C . THR A 1 319 ? -9.296 -40.780 -10.215 1.00 56.16 319 THR A C 1
ATOM 2461 O O . THR A 1 319 ? -9.291 -40.448 -11.403 1.00 56.16 319 THR A O 1
ATOM 2464 N N . ARG A 1 320 ? -8.621 -41.844 -9.772 1.00 50.66 320 ARG A N 1
ATOM 2465 C CA . ARG A 1 320 ? -7.972 -42.801 -10.672 1.00 50.66 320 ARG A CA 1
ATOM 2466 C C . ARG A 1 320 ? -9.061 -43.640 -11.336 1.00 50.66 320 ARG A C 1
ATOM 2468 O O . ARG A 1 320 ? -9.891 -44.221 -10.638 1.00 50.66 320 ARG A O 1
ATOM 2475 N N . ARG A 1 321 ? -9.061 -43.723 -12.667 1.00 58.97 321 ARG A N 1
ATOM 2476 C CA . ARG A 1 321 ? -9.928 -44.674 -13.369 1.00 58.97 321 ARG A CA 1
ATOM 2477 C C . ARG A 1 321 ? -9.418 -46.079 -13.069 1.00 58.97 321 ARG A C 1
ATOM 2479 O O . ARG A 1 321 ? -8.261 -46.387 -13.352 1.00 58.97 321 ARG A O 1
ATOM 2486 N N . ASN A 1 322 ? -10.271 -46.917 -12.483 1.00 53.97 322 ASN A N 1
ATOM 2487 C CA . ASN A 1 322 ? -9.995 -48.343 -12.371 1.00 53.97 322 ASN A CA 1
ATOM 2488 C C . ASN A 1 322 ? -9.995 -48.928 -13.783 1.00 53.97 322 ASN A C 1
ATOM 2490 O O . ASN A 1 322 ? -11.046 -49.087 -14.400 1.00 53.97 322 ASN A O 1
ATOM 2494 N N . THR A 1 323 ? -8.804 -49.210 -14.297 1.00 54.38 323 THR A N 1
ATOM 2495 C CA . THR A 1 323 ? -8.617 -50.047 -15.478 1.00 54.38 323 THR A CA 1
ATOM 2496 C C . THR A 1 323 ? -8.974 -51.476 -15.078 1.00 54.38 323 THR A C 1
ATOM 2498 O O . THR A 1 323 ? -8.223 -52.101 -14.328 1.00 54.38 323 THR A O 1
ATOM 2501 N N . LYS A 1 324 ? -10.149 -51.945 -15.506 1.00 44.34 324 LYS A N 1
ATOM 2502 C CA . LYS A 1 324 ? -10.368 -53.378 -15.719 1.00 44.34 324 LYS A CA 1
ATOM 2503 C C . LYS A 1 324 ? -9.686 -53.788 -17.015 1.00 44.34 324 LYS A C 1
ATOM 2505 O O . LYS A 1 324 ? -9.705 -52.953 -17.948 1.00 44.34 324 LYS A O 1
#

Foldseek 3Di:
DWWACAFFCPPVPDPLPRVPVLDGGAAPPPADPDPCLLVQQACVRPVNHRLTPCPSVDNAQADDPDPDPPPVHDPDDDDDDPRAACDDPSHSQRHKDFHFAPPDDPVSHGGPDIGHRHDAFKWKWKWFPKDAAPPQDAPKGDMKIWIDRDQQGWIKIKDKIAQCQLFWWFKWWFQAAFDPPDRGRQDCVRQNGGAAPPPQDPVPADAACPDALVNDGLTRCCSNPHICHGPRIDTDGMDIHSSAGCDDPSHSQRIKMFIATPVVRHRRIMTHTHTDPDVVGWPFDWDKDADPDPPDQKGWIWIWTDTRNPDTDIDTDIDGHPDD

Organism: Nephila pilipes (NCBI:txid299642)